Protein AF-A0A919IDC2-F1 (afdb_monomer)

InterPro domains:
  IPR021447 DUF3097, C-terminal domain [PF11296] (89-245)
  IPR053883 DUF3097, N-terminal domain [PF22845] (2-59)

Organism: NCBI:txid52696

pLDDT: mean 93.22, std 8.57, range [40.91, 98.75]

Solvent-accessible surface area (backbone atoms only — not comparable to full-atom values): 14225 Å² total; per-residue (Å²): 85,66,60,46,78,67,46,63,36,24,34,65,88,80,68,52,54,21,26,28,77,50,73,56,100,82,14,42,26,28,33,28,101,85,70,52,74,49,77,42,73,63,43,83,53,43,27,22,48,97,83,39,74,37,36,48,39,83,61,76,82,75,79,76,76,80,76,84,51,62,44,32,60,67,47,77,55,77,80,89,77,69,94,60,76,68,49,75,17,35,35,36,25,44,29,67,68,45,39,53,52,46,46,61,25,41,36,71,59,30,51,74,68,17,48,48,72,44,54,41,95,54,60,92,59,45,60,56,53,49,61,71,70,55,60,33,86,81,25,17,36,17,35,45,36,58,30,46,36,94,87,33,74,49,40,58,52,54,70,70,54,82,55,94,38,50,47,79,43,40,24,77,35,87,42,68,73,69,38,38,42,34,64,61,71,76,31,96,58,77,78,85,65,64,86,98,52,68,56,61,58,44,46,22,62,75,74,71,40,93,42,58,67,61,48,48,53,52,50,61,70,51,54,68,32,51,87,42,38,38,66,55,51,51,58,30,50,54,55,34,52,51,63,42,64,57,81,80,131

Secondary structure (DSSP, 8-state):
-B--TT-EEEETTT--EEEEEEEETTEEEEE-TT--EEEEE--TT-EEETTEEE--BPPPPPPPPPP--B-TTSPBPPSSPPPPPPPS-EEEESSHHHHHHHHHHHHHHHHHTT-EEEE-S-STTHHHHHHHH--BTTB-EEEEETT--TTSHHHHHHTT---TTEEEEE-SSSSGGGGB-GGGGT-SSPPPPPTTS-HHHHHHHHHT-S-HHHHHHHHHHH--SGGGB-HHHHHHHHHHHHHHH----

Structure (mmCIF, N/CA/C/O backbone):
data_AF-A0A919IDC2-F1
#
_entry.id   AF-A0A919IDC2-F1
#
loop_
_atom_site.group_PDB
_atom_site.id
_atom_site.type_symbol
_atom_site.label_atom_id
_atom_site.label_alt_id
_atom_site.label_comp_id
_atom_site.label_asym_id
_atom_site.label_entity_id
_atom_site.label_seq_id
_a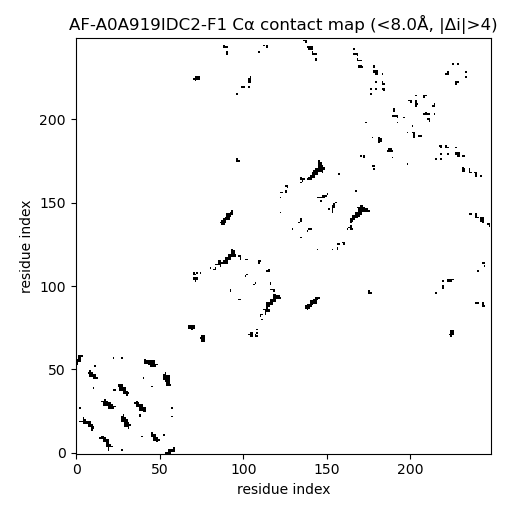tom_site.pdbx_PDB_ins_code
_atom_site.Cartn_x
_atom_site.Cartn_y
_atom_site.Cartn_z
_atom_site.occupancy
_atom_site.B_iso_or_equiv
_atom_site.auth_seq_id
_atom_site.auth_comp_id
_atom_site.auth_asym_id
_atom_site.auth_atom_id
_atom_site.pdbx_PDB_model_num
ATOM 1 N N . MET A 1 1 ? -27.137 7.693 47.264 1.00 92.00 1 MET A N 1
ATOM 2 C CA . MET A 1 1 ? -27.554 7.678 45.847 1.00 92.00 1 MET A CA 1
ATOM 3 C C . MET A 1 1 ? -26.671 8.618 45.054 1.00 92.00 1 MET A C 1
ATOM 5 O O . MET A 1 1 ? -26.072 9.502 45.659 1.00 92.00 1 MET A O 1
ATOM 9 N N . ASP A 1 2 ? -26.549 8.397 43.750 1.00 93.56 2 ASP A N 1
ATOM 10 C CA . ASP A 1 2 ? -25.787 9.286 42.875 1.00 93.56 2 ASP A CA 1
ATOM 11 C C . ASP A 1 2 ? -26.510 10.627 42.724 1.00 93.56 2 ASP A C 1
ATOM 13 O O . ASP A 1 2 ? -27.722 10.672 42.529 1.00 93.56 2 ASP A O 1
ATOM 17 N N . ALA A 1 3 ? -25.765 11.719 42.883 1.00 93.06 3 ALA A N 1
ATOM 18 C CA . ALA A 1 3 ? -26.245 13.066 42.605 1.00 93.06 3 ALA A CA 1
ATOM 19 C C . ALA A 1 3 ? -26.178 13.303 41.093 1.00 93.06 3 ALA A C 1
ATOM 21 O O . ALA A 1 3 ? -25.221 13.884 40.577 1.00 93.06 3 ALA A O 1
ATOM 22 N N . GLU A 1 4 ? -27.175 12.755 40.404 1.00 92.19 4 GLU A N 1
ATOM 23 C CA . GLU A 1 4 ? -27.378 12.933 38.970 1.00 92.19 4 GLU A CA 1
ATOM 24 C C . GLU A 1 4 ? -27.742 14.391 38.654 1.00 92.19 4 GLU A C 1
ATOM 26 O O . GLU A 1 4 ? -28.409 15.032 39.470 1.00 92.19 4 GLU A O 1
ATOM 31 N N . PRO A 1 5 ? -27.338 14.927 37.488 1.00 91.81 5 PRO A N 1
ATOM 32 C CA . PRO A 1 5 ? -27.811 16.226 37.025 1.00 91.81 5 PRO A CA 1
ATOM 33 C C . PRO A 1 5 ? -29.341 16.318 37.062 1.00 91.81 5 PRO A C 1
ATOM 35 O O . PRO A 1 5 ? -30.032 15.338 36.788 1.00 91.81 5 PRO A O 1
ATOM 38 N N . ASP A 1 6 ? -29.854 17.495 37.416 1.00 93.12 6 ASP A N 1
ATOM 39 C CA . ASP A 1 6 ? -31.286 17.805 37.543 1.00 93.12 6 ASP A CA 1
ATOM 40 C C . ASP A 1 6 ? -32.032 17.078 38.679 1.00 93.12 6 ASP A C 1
ATOM 42 O O . ASP A 1 6 ? -33.218 17.334 38.901 1.00 93.12 6 ASP A O 1
ATOM 46 N N . LEU A 1 7 ? -31.350 16.237 39.468 1.00 95.94 7 LEU A N 1
ATOM 47 C CA . LEU A 1 7 ? -31.913 15.701 40.705 1.00 95.94 7 LEU A CA 1
ATOM 48 C C . LEU A 1 7 ? -32.190 16.855 41.676 1.00 95.94 7 LEU A C 1
ATOM 50 O O . LEU A 1 7 ? -31.272 17.574 42.067 1.00 95.94 7 LEU A O 1
ATOM 54 N N . VAL A 1 8 ? -33.446 17.025 42.084 1.00 96.94 8 VAL A N 1
ATOM 55 C CA . VAL A 1 8 ? -33.838 18.066 43.041 1.00 96.94 8 VAL A CA 1
ATOM 56 C C . VAL A 1 8 ? -33.790 17.502 44.450 1.00 96.94 8 VAL A C 1
ATOM 58 O O . VAL A 1 8 ? -34.480 16.535 44.762 1.00 96.94 8 VAL A O 1
ATOM 61 N N . VAL A 1 9 ? -32.983 18.121 45.304 1.00 97.19 9 VAL A N 1
ATOM 62 C CA . VAL A 1 9 ? -32.873 17.774 46.723 1.00 97.19 9 VAL A CA 1
ATOM 63 C C . VAL A 1 9 ? -32.941 19.027 47.579 1.00 97.19 9 VAL A C 1
ATOM 65 O O . VAL A 1 9 ? -32.671 20.138 47.120 1.00 97.19 9 VAL A O 1
ATOM 68 N N . GLU A 1 10 ? -33.273 18.836 48.845 1.00 97.44 10 GLU A N 1
ATOM 69 C CA . GLU A 1 10 ? -33.213 19.870 49.867 1.00 97.44 10 GLU A CA 1
ATOM 70 C C . GLU A 1 10 ? -32.060 19.585 50.831 1.00 97.44 10 GLU A C 1
ATOM 72 O O . GLU A 1 10 ? -31.877 18.456 51.262 1.00 97.44 10 GLU A O 1
ATOM 77 N N . ASP A 1 11 ? -31.258 20.588 51.169 1.00 97.19 11 ASP A N 1
ATOM 78 C CA . ASP A 1 11 ? -30.274 20.488 52.251 1.00 97.19 11 ASP A CA 1
ATOM 79 C C . ASP A 1 11 ? -30.987 20.478 53.612 1.00 97.19 11 ASP A C 1
ATOM 81 O O . ASP A 1 11 ? -31.713 21.421 53.931 1.00 97.19 11 ASP A O 1
ATOM 85 N N . ALA A 1 12 ? -30.777 19.431 54.413 1.00 93.94 12 ALA A N 1
ATOM 86 C CA . ALA A 1 12 ? -31.537 19.190 55.641 1.00 93.94 12 ALA A CA 1
ATOM 87 C C . ALA A 1 12 ? -31.289 20.246 56.735 1.00 93.94 12 ALA A C 1
ATOM 89 O O . ALA A 1 12 ? -32.178 20.505 57.546 1.00 93.94 12 ALA A O 1
ATOM 90 N N . ASP A 1 13 ? -30.107 20.873 56.745 1.00 93.06 13 ASP A N 1
ATOM 91 C CA . ASP A 1 13 ? -29.738 21.878 57.748 1.00 93.06 13 ASP A CA 1
ATOM 92 C C . ASP A 1 13 ? -30.268 23.275 57.396 1.00 93.06 13 ASP A C 1
ATOM 94 O O . ASP A 1 13 ? -30.777 23.991 58.261 1.00 93.06 13 ASP A O 1
ATOM 98 N N . SER A 1 14 ? -30.133 23.702 56.134 1.00 93.75 14 SER A N 1
ATOM 99 C CA . SER A 1 14 ? -30.509 25.058 55.709 1.00 93.75 14 SER A CA 1
ATOM 100 C C . SER A 1 14 ? -31.858 25.163 54.998 1.00 93.75 14 SER A C 1
ATOM 102 O O . SER A 1 14 ? -32.285 26.284 54.712 1.00 93.75 14 SER A O 1
ATOM 104 N N . GLY A 1 15 ? -32.516 24.041 54.691 1.00 94.19 15 GLY A N 1
ATOM 105 C CA . GLY A 1 15 ? -33.782 23.993 53.947 1.00 94.19 15 GLY A CA 1
ATOM 106 C C . GLY A 1 15 ? -33.657 24.464 52.495 1.00 94.19 15 GLY A C 1
ATOM 107 O O . GLY A 1 15 ? -34.623 24.910 51.874 1.00 94.19 15 GLY A O 1
ATOM 108 N N . PHE A 1 16 ? -32.438 24.467 51.948 1.00 96.69 16 PHE A N 1
ATOM 109 C CA . PHE A 1 16 ? -32.191 24.954 50.598 1.00 96.69 16 PHE A CA 1
ATOM 110 C C . PHE A 1 16 ? -32.519 23.872 49.575 1.00 96.69 16 PHE A C 1
ATOM 112 O O . PHE A 1 16 ? -31.801 22.882 49.476 1.00 96.69 16 PHE A O 1
ATOM 119 N N . CYS A 1 17 ? -33.581 24.092 48.804 1.00 97.31 17 CYS A N 1
ATOM 120 C CA . CYS A 1 17 ? -34.046 23.185 47.761 1.00 97.31 17 CYS A CA 1
ATOM 121 C C . CYS A 1 17 ? -33.550 23.633 46.379 1.00 97.31 17 CYS A C 1
ATOM 123 O O . CYS A 1 17 ? -33.773 24.780 45.977 1.00 97.31 17 CYS A O 1
ATOM 125 N N . GLY A 1 18 ? -32.894 22.730 45.650 1.00 97.44 18 GLY A N 1
ATOM 126 C CA . GLY A 1 18 ? -32.372 23.010 44.317 1.00 97.44 18 GLY A CA 1
ATOM 127 C C . GLY A 1 18 ? -31.988 21.759 43.532 1.00 97.44 18 GLY A C 1
ATOM 128 O O . GLY A 1 18 ? -31.850 20.671 44.089 1.00 97.44 18 GLY A O 1
ATOM 129 N N . ALA A 1 19 ? -31.822 21.931 42.224 1.00 97.75 19 ALA A N 1
ATOM 130 C CA . ALA A 1 19 ? -31.377 20.892 41.306 1.00 97.75 19 ALA A CA 1
ATOM 131 C C . ALA A 1 19 ? -29.851 20.752 41.336 1.00 97.75 19 ALA A C 1
ATOM 133 O O . ALA A 1 19 ? -29.132 21.753 41.391 1.00 97.75 19 ALA A O 1
ATOM 134 N N . VAL A 1 20 ? -29.344 19.523 41.267 1.00 97.00 20 VAL A N 1
ATOM 135 C CA . VAL A 1 20 ? -27.913 19.250 41.102 1.00 97.00 20 VAL A CA 1
ATOM 136 C C . VAL A 1 20 ? -27.450 19.772 39.742 1.00 97.00 20 VAL A C 1
ATOM 138 O O . VAL A 1 20 ? -27.865 19.273 38.699 1.00 97.00 20 VAL A O 1
ATOM 141 N N . VAL A 1 21 ? -26.539 20.746 39.753 1.00 96.56 21 VAL A N 1
ATOM 142 C CA . VAL A 1 21 ? -25.955 21.335 38.531 1.00 96.56 21 VAL A CA 1
ATOM 143 C C . VAL A 1 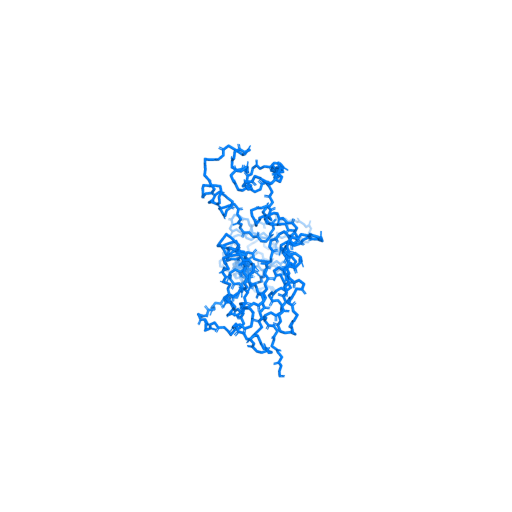21 ? -24.471 21.015 38.358 1.00 96.56 21 VAL A C 1
ATOM 145 O O . VAL A 1 21 ? -23.862 21.371 37.350 1.00 96.56 21 VAL A O 1
ATOM 148 N N . GLY A 1 22 ? -23.862 20.337 39.331 1.00 94.06 22 GLY A N 1
ATOM 149 C CA . GLY A 1 22 ? -22.478 19.896 39.241 1.00 94.06 22 GLY A CA 1
ATOM 150 C C . GLY A 1 22 ? -21.820 19.694 40.596 1.00 94.06 22 GLY A C 1
ATOM 151 O O . GLY A 1 22 ? -22.479 19.541 41.623 1.00 94.06 22 GLY A O 1
ATOM 152 N N . PHE A 1 23 ? -20.489 19.697 40.582 1.00 94.44 23 PHE A N 1
ATOM 153 C CA . PHE A 1 23 ? -19.661 19.540 41.771 1.00 94.44 23 PHE A CA 1
ATOM 154 C C . PHE A 1 23 ? -18.511 20.535 41.740 1.00 94.44 23 PHE A C 1
ATOM 156 O O . PHE A 1 23 ? -17.846 20.684 40.715 1.00 94.44 23 PHE A O 1
ATOM 163 N N . GLU A 1 24 ? -18.219 21.140 42.883 1.00 92.75 24 GLU A N 1
ATOM 164 C CA . GLU A 1 24 ? -17.108 22.069 43.052 1.00 92.75 24 GLU A CA 1
ATOM 165 C C . GLU A 1 24 ? -16.433 21.800 44.398 1.00 92.75 24 GLU A C 1
ATOM 167 O O . GLU A 1 24 ? -17.105 21.618 45.410 1.00 92.75 24 GLU A O 1
ATOM 172 N N . LEU A 1 25 ? -15.097 21.714 44.409 1.00 88.88 25 LEU A N 1
ATOM 173 C CA . LEU A 1 25 ? -14.294 21.490 45.624 1.00 88.88 25 LEU A CA 1
ATOM 174 C C . LEU A 1 25 ? -14.761 20.297 46.494 1.00 88.88 25 LEU A C 1
ATOM 176 O O . LEU A 1 25 ? -14.614 20.307 47.712 1.00 88.88 25 LEU A O 1
ATOM 180 N N . GLY A 1 26 ? -15.317 19.251 45.872 1.00 88.88 26 GLY A N 1
ATOM 181 C CA . GLY A 1 26 ? -15.802 18.049 46.567 1.00 88.88 26 GLY A CA 1
ATOM 182 C C . GLY A 1 26 ? -17.221 18.150 47.145 1.00 88.88 26 GLY A C 1
ATOM 183 O O . GLY A 1 26 ? -17.705 17.175 47.715 1.00 88.88 26 GLY A O 1
ATOM 184 N N . ALA A 1 27 ? -17.898 19.282 46.962 1.00 94.56 27 ALA A N 1
ATOM 185 C CA . ALA A 1 27 ? -19.296 19.507 47.316 1.00 94.56 27 ALA A CA 1
ATOM 186 C C . ALA A 1 27 ? -20.211 19.381 46.085 1.00 94.56 27 ALA A C 1
ATOM 188 O O . ALA A 1 27 ? -19.757 19.558 44.951 1.00 94.56 27 ALA A O 1
ATOM 189 N N . VAL A 1 28 ? -21.496 19.089 46.307 1.00 96.38 28 VAL A N 1
ATOM 190 C CA . VAL A 1 28 ? -22.529 19.188 45.264 1.00 96.38 28 VAL A CA 1
ATOM 191 C C . VAL A 1 28 ? -22.989 20.636 45.141 1.00 96.38 28 VAL A C 1
ATOM 193 O O . VAL A 1 28 ? -23.163 21.321 46.149 1.00 96.38 28 VAL A O 1
ATOM 196 N N . VAL A 1 29 ? -23.162 21.109 43.911 1.00 97.81 29 VAL A N 1
ATOM 197 C CA . VAL A 1 29 ? -23.704 22.438 43.622 1.00 97.81 29 VAL A CA 1
ATOM 198 C C . VAL A 1 29 ? -25.192 22.286 43.342 1.00 97.81 29 VAL A C 1
ATOM 200 O O . VAL A 1 29 ? -25.566 21.580 42.404 1.00 97.81 29 VAL A O 1
ATOM 203 N N . LEU A 1 30 ? -26.026 22.948 44.144 1.00 97.94 30 LEU A N 1
ATOM 204 C CA . LEU A 1 30 ? -27.473 23.009 43.943 1.00 97.94 30 LEU A CA 1
ATOM 205 C C . LEU A 1 30 ? -27.876 24.387 43.418 1.00 97.94 30 LEU A C 1
ATOM 207 O O . LEU A 1 30 ? -27.408 25.401 43.943 1.00 97.94 30 LEU A O 1
ATOM 211 N N . GLU A 1 31 ? -28.754 24.421 42.419 1.00 98.19 31 GLU A N 1
ATOM 212 C CA . GLU A 1 31 ? -29.366 25.637 41.877 1.00 98.19 31 GLU A CA 1
ATOM 213 C C . GLU A 1 31 ? -30.862 25.684 42.215 1.00 98.19 31 GLU A C 1
ATOM 215 O O . GLU A 1 31 ? -31.598 24.744 41.917 1.00 98.19 31 GLU A O 1
ATOM 220 N N . ASP A 1 32 ? -31.321 26.764 42.853 1.00 97.06 32 ASP A N 1
ATOM 221 C CA . ASP A 1 32 ? -32.749 26.962 43.128 1.00 97.06 32 ASP A CA 1
ATOM 222 C C . ASP A 1 32 ? -33.519 27.490 41.902 1.00 97.06 32 ASP A C 1
ATOM 224 O O . ASP A 1 32 ? -32.949 27.900 40.891 1.00 97.06 32 ASP A O 1
ATOM 228 N N . ARG A 1 33 ? -34.853 27.553 42.006 1.00 94.25 33 ARG A N 1
ATOM 229 C CA . ARG A 1 33 ? -35.736 28.060 40.933 1.00 94.25 33 ARG A CA 1
ATOM 230 C C . ARG A 1 33 ? -35.509 29.526 40.532 1.00 94.25 33 ARG A C 1
ATOM 232 O O . ARG A 1 33 ? -36.105 29.980 39.560 1.00 94.25 33 ARG A O 1
ATOM 239 N N . PHE A 1 34 ? -34.730 30.283 41.303 1.00 95.19 34 PHE A N 1
ATOM 240 C CA . PHE A 1 34 ? -34.373 31.674 41.024 1.00 95.19 34 PHE A CA 1
ATOM 241 C C . PHE A 1 34 ? -32.940 31.800 40.476 1.00 95.19 34 PHE A C 1
ATOM 243 O O . PHE A 1 34 ? -32.461 32.918 40.282 1.00 95.19 34 PHE A O 1
ATOM 250 N N . GLY A 1 35 ? -32.258 30.677 40.215 1.00 93.31 35 GLY A N 1
ATOM 251 C CA . GLY A 1 35 ? -30.899 30.625 39.679 1.00 93.31 35 GLY A CA 1
ATOM 252 C C . GLY A 1 35 ? -29.800 30.812 40.730 1.00 93.31 35 GLY A C 1
ATOM 253 O O . GLY A 1 35 ? -28.634 31.001 40.376 1.00 93.31 35 GLY A O 1
ATOM 254 N N . LYS A 1 36 ? -30.125 30.792 42.029 1.00 97.31 36 LYS A N 1
ATOM 255 C CA . LYS A 1 36 ? -29.116 30.904 43.089 1.00 97.31 36 LYS A CA 1
ATOM 256 C C . LYS A 1 36 ? -28.393 29.573 43.246 1.00 97.31 36 LYS A C 1
ATOM 258 O O . LYS A 1 36 ? -29.030 28.551 43.478 1.00 97.31 36 LYS A O 1
ATOM 263 N N . ARG A 1 37 ? -27.059 29.602 43.202 1.00 97.62 37 ARG A N 1
ATOM 264 C CA . ARG A 1 37 ? -26.201 28.420 43.374 1.00 97.62 37 ARG A CA 1
ATOM 265 C C . ARG A 1 37 ? -25.543 28.384 44.745 1.00 97.62 37 ARG A C 1
ATOM 267 O O . ARG A 1 37 ? -25.061 29.413 45.225 1.00 97.62 37 ARG A O 1
ATOM 274 N N . ARG A 1 38 ? -25.508 27.208 45.371 1.00 97.38 38 ARG A N 1
ATOM 275 C CA . ARG A 1 38 ? -24.820 26.964 46.649 1.00 97.38 38 ARG A CA 1
ATOM 276 C C . ARG A 1 38 ? -24.148 25.594 46.657 1.00 97.38 38 ARG A C 1
ATOM 278 O O . ARG A 1 38 ? -24.668 24.646 46.075 1.00 97.38 38 ARG A O 1
ATOM 285 N N . ASN A 1 39 ? -23.027 25.507 47.367 1.00 97.19 39 ASN A N 1
ATOM 286 C CA . ASN A 1 39 ? -22.235 24.286 47.491 1.00 97.19 39 ASN A CA 1
ATOM 287 C C . ASN A 1 39 ? -22.537 23.614 48.833 1.00 97.19 39 ASN A C 1
ATOM 289 O O . ASN A 1 39 ? -22.464 24.268 49.875 1.00 97.19 39 ASN A O 1
ATOM 293 N N . PHE A 1 40 ? -22.833 22.316 48.802 1.00 96.31 40 PHE A N 1
ATOM 294 C CA . PHE A 1 40 ? -23.169 21.518 49.981 1.00 96.31 40 PHE A CA 1
ATOM 295 C C . PHE A 1 40 ? -22.246 20.299 50.103 1.00 96.31 40 PHE A C 1
ATOM 297 O O . PHE A 1 40 ? -22.078 19.557 49.127 1.00 96.31 40 PHE A O 1
ATOM 304 N N . PRO A 1 41 ? -21.620 20.066 51.271 1.00 95.94 41 PRO A N 1
ATOM 305 C CA . PRO A 1 41 ? -20.814 18.872 51.493 1.00 95.94 41 PRO A CA 1
ATOM 306 C C . PRO A 1 41 ? -21.633 17.590 51.293 1.00 95.94 41 PRO A C 1
ATOM 308 O O . PRO A 1 41 ? -22.781 17.501 51.718 1.00 95.94 41 PRO A O 1
ATOM 311 N N . LEU A 1 42 ? -21.019 16.559 50.710 1.00 94.94 42 LEU A N 1
ATOM 312 C CA . LEU A 1 42 ? -21.620 15.228 50.545 1.00 94.94 42 LEU A CA 1
ATOM 313 C C . LEU A 1 42 ? -21.584 14.425 51.861 1.00 94.94 42 LEU A C 1
ATOM 315 O O . LEU A 1 42 ? -21.023 13.331 51.925 1.00 94.94 42 LEU A O 1
ATOM 319 N N . ALA A 1 43 ? -22.119 15.000 52.937 1.00 94.62 43 ALA A N 1
ATOM 320 C CA . ALA A 1 43 ? -22.162 14.360 54.245 1.00 94.62 43 ALA A CA 1
ATOM 321 C C . ALA A 1 43 ? -23.291 13.304 54.323 1.00 94.62 43 ALA A C 1
ATOM 323 O O . ALA A 1 43 ? -24.305 13.419 53.623 1.00 94.62 43 ALA A O 1
ATOM 324 N N . PRO A 1 44 ? -23.138 12.254 55.155 1.00 95.12 44 PRO A N 1
ATOM 325 C CA . PRO A 1 44 ? -24.187 11.260 55.365 1.00 95.12 44 PRO A CA 1
ATOM 326 C C . PRO A 1 44 ? -25.512 11.893 55.808 1.00 95.12 44 PRO A C 1
ATOM 328 O O . PRO A 1 44 ? -25.523 12.683 56.746 1.00 95.12 44 PRO A O 1
ATOM 331 N N . ALA A 1 45 ? -26.613 11.517 55.149 1.00 93.06 45 ALA A N 1
ATOM 332 C CA . ALA A 1 45 ? -27.980 11.969 55.428 1.00 93.06 45 ALA A CA 1
ATOM 333 C C . ALA A 1 45 ? -28.191 13.500 55.429 1.00 93.06 45 ALA A C 1
ATOM 335 O O . ALA A 1 45 ? -29.157 13.981 56.012 1.00 93.06 45 ALA A O 1
ATOM 336 N N . ALA A 1 46 ? -27.313 14.262 54.767 1.00 94.88 46 ALA A N 1
ATOM 337 C CA . ALA A 1 46 ? -27.365 15.726 54.745 1.00 94.88 46 ALA A CA 1
ATOM 338 C C . ALA A 1 46 ? -28.444 16.312 53.818 1.00 94.88 46 ALA A C 1
ATOM 340 O O . ALA A 1 46 ? -28.680 17.516 53.834 1.00 94.88 46 ALA A O 1
ATOM 341 N N . PHE A 1 47 ? -29.100 15.483 53.005 1.00 97.62 47 PHE A N 1
ATOM 342 C CA . PHE A 1 47 ? -30.082 15.934 52.023 1.00 97.62 47 PHE A CA 1
ATOM 343 C C . PHE A 1 47 ? -31.423 15.245 52.237 1.00 97.62 47 PHE A C 1
ATOM 345 O O . PHE A 1 47 ? -31.473 14.127 52.740 1.00 97.62 47 PHE A O 1
ATOM 352 N N . LEU A 1 48 ? -32.503 15.882 51.805 1.00 97.06 48 LEU A N 1
ATOM 353 C CA . LEU A 1 48 ? -33.842 15.330 51.732 1.00 97.06 48 LEU A CA 1
ATOM 354 C C . LEU A 1 48 ? -34.237 15.180 50.262 1.00 97.06 48 LEU A C 1
ATOM 356 O O . LEU A 1 48 ? -34.080 16.106 49.465 1.00 97.06 48 LEU A O 1
ATOM 360 N N . LEU A 1 49 ? -34.785 14.021 49.919 1.00 95.81 49 LEU A N 1
ATOM 361 C CA . LEU A 1 49 ? -35.494 13.782 48.667 1.00 95.81 49 LEU A CA 1
ATOM 362 C C . LEU A 1 49 ? -36.930 13.414 49.031 1.00 95.81 49 LEU A C 1
ATOM 364 O O . LEU A 1 49 ? -37.141 12.468 49.788 1.00 95.81 49 LEU A O 1
ATOM 368 N N . ASP A 1 50 ? -37.903 14.201 48.571 1.00 93.31 50 ASP A N 1
ATOM 369 C CA . ASP A 1 50 ? -39.319 14.057 48.948 1.00 93.31 50 ASP A CA 1
ATOM 370 C C . ASP A 1 50 ? -39.537 13.980 50.476 1.00 93.31 50 ASP A C 1
ATOM 372 O O . ASP A 1 50 ? -40.339 13.202 50.994 1.00 93.31 50 ASP A O 1
ATOM 376 N N . GLY A 1 51 ? -38.765 14.779 51.223 1.00 92.31 51 GLY A N 1
ATOM 377 C CA . GLY A 1 51 ? -38.796 14.825 52.687 1.00 92.31 51 GLY A CA 1
ATOM 378 C C . GLY A 1 51 ? -38.107 13.651 53.394 1.00 92.31 51 GLY A C 1
ATOM 379 O O . GLY A 1 51 ? -38.120 13.600 54.622 1.00 92.31 51 GLY A O 1
ATOM 380 N N . GLN A 1 52 ? -37.496 12.714 52.661 1.00 96.00 52 GLN A N 1
ATOM 381 C CA . GLN A 1 52 ? -36.764 11.58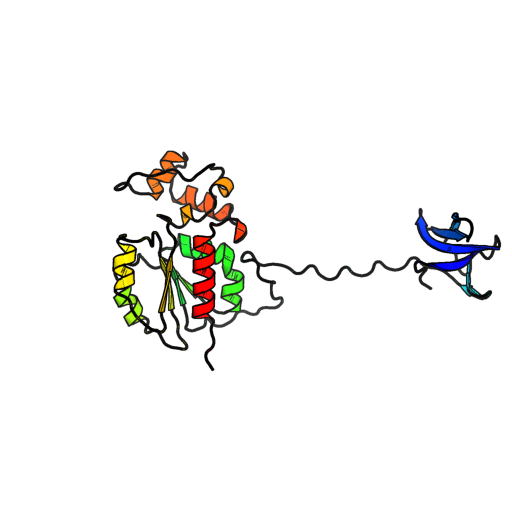0 53.230 1.00 96.00 52 GLN A CA 1
ATOM 382 C C . GLN A 1 52 ? -35.249 11.822 53.215 1.00 96.00 52 GLN A C 1
ATOM 384 O O . GLN A 1 52 ? -34.715 12.182 52.164 1.00 96.00 52 GLN A O 1
ATOM 389 N N . PRO A 1 53 ? -34.530 11.580 54.329 1.00 96.50 53 PRO A N 1
ATOM 390 C CA . PRO A 1 53 ? -33.078 11.716 54.369 1.00 96.50 53 PRO A CA 1
ATOM 391 C C . PRO A 1 53 ? -32.357 10.803 53.370 1.00 96.50 53 PRO A C 1
ATOM 393 O O . PRO A 1 53 ? -32.556 9.587 53.352 1.00 96.50 53 PRO A O 1
ATOM 396 N N . VAL A 1 54 ? -31.458 11.385 52.576 1.00 96.56 54 VAL A N 1
ATOM 397 C CA . VAL A 1 54 ? -30.604 10.704 51.603 1.00 96.56 54 VAL A CA 1
ATOM 398 C C . VAL A 1 54 ? -29.153 11.168 51.724 1.00 96.56 54 VAL A C 1
ATOM 400 O O . VAL A 1 54 ? -28.844 12.328 51.991 1.00 96.56 54 VAL A O 1
ATOM 403 N N . THR A 1 55 ? -28.227 10.240 51.486 1.00 96.75 55 THR A N 1
ATOM 404 C CA . THR A 1 55 ? -26.805 10.554 51.303 1.00 96.75 55 THR A CA 1
ATOM 405 C C . THR A 1 55 ? -26.516 10.643 49.814 1.00 96.75 55 THR A C 1
ATOM 407 O O . THR A 1 55 ? -26.601 9.629 49.107 1.00 96.75 55 THR A O 1
ATOM 410 N N . LEU A 1 56 ? -26.160 11.831 49.334 1.00 95.56 56 LEU A N 1
ATOM 411 C CA . LEU A 1 56 ? -25.675 12.019 47.971 1.00 95.56 56 LEU A CA 1
ATOM 412 C C . LEU A 1 56 ? -24.215 11.576 47.851 1.00 95.56 56 LEU A C 1
ATOM 414 O O . LEU A 1 56 ? -23.415 11.748 48.768 1.00 95.56 56 LEU A O 1
ATOM 418 N N . ARG A 1 57 ? -23.857 11.016 46.698 1.00 94.25 57 ARG A N 1
ATOM 419 C CA . ARG A 1 57 ? -22.471 10.739 46.314 1.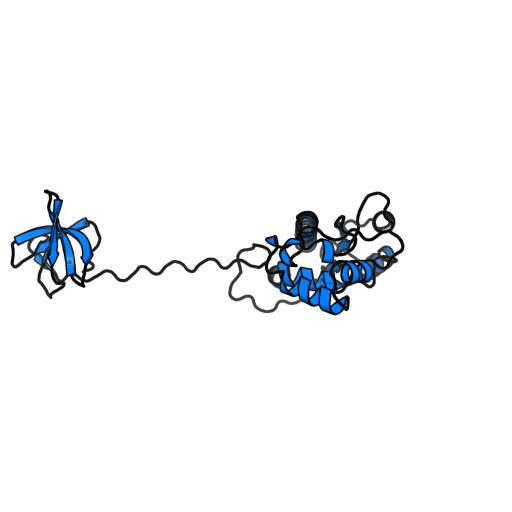00 94.25 57 ARG A CA 1
ATOM 420 C C . ARG A 1 57 ? -22.224 11.255 44.902 1.00 94.25 57 ARG A C 1
ATOM 422 O O . ARG A 1 57 ? -23.144 11.311 44.089 1.00 94.25 57 ARG A O 1
ATOM 429 N N . LYS A 1 58 ? -20.976 11.615 44.609 1.00 90.44 58 LYS A N 1
ATOM 430 C CA . LYS A 1 58 ? -20.571 11.984 43.253 1.00 90.44 58 LYS A CA 1
ATOM 431 C C . LYS A 1 58 ? -20.707 10.757 42.332 1.00 90.44 58 LYS A C 1
ATOM 433 O O . LYS A 1 58 ? -20.137 9.721 42.691 1.00 90.44 58 LYS A O 1
ATOM 438 N N . PRO A 1 59 ? -21.402 10.860 41.181 1.00 84.56 59 PRO A N 1
ATOM 439 C CA . PRO A 1 59 ? -21.483 9.768 40.220 1.00 84.56 59 PRO A CA 1
ATOM 440 C C . PRO A 1 59 ? -20.086 9.305 39.801 1.00 84.56 59 PRO A C 1
ATOM 442 O O . PRO A 1 59 ? -19.172 10.120 39.616 1.00 84.56 59 PRO A O 1
ATOM 445 N N . ALA A 1 60 ? -19.907 7.993 39.646 1.00 80.38 60 ALA A N 1
ATOM 446 C CA . ALA A 1 60 ? -18.689 7.465 39.046 1.00 80.38 60 ALA A CA 1
ATOM 447 C C . ALA A 1 60 ? -18.604 7.950 37.586 1.00 80.38 60 ALA A C 1
ATOM 449 O O . ALA A 1 60 ? -19.624 7.951 36.893 1.00 80.38 60 ALA A O 1
ATOM 450 N N . PRO A 1 61 ? -17.423 8.363 37.091 1.00 71.69 61 PRO A N 1
ATOM 451 C CA . PRO A 1 61 ? -17.282 8.708 35.684 1.00 71.69 61 PRO A CA 1
ATOM 452 C C . PRO A 1 61 ? -17.721 7.514 34.831 1.00 71.69 61 PRO A C 1
ATOM 454 O O . PRO A 1 61 ? -17.226 6.399 35.012 1.00 71.69 61 PRO A O 1
ATOM 457 N N . SER A 1 62 ? -18.669 7.745 33.920 1.00 65.00 62 SER A N 1
ATOM 458 C CA . SER A 1 62 ? -19.076 6.735 32.944 1.00 65.00 62 SER A CA 1
ATOM 459 C C . SER A 1 62 ? -17.847 6.313 32.144 1.00 65.00 62 SER A C 1
ATOM 461 O O . SER A 1 62 ? -17.108 7.167 31.651 1.00 65.00 62 SER A O 1
ATOM 463 N N . ALA A 1 63 ? -17.601 5.005 32.046 1.00 62.69 63 ALA A N 1
ATOM 464 C CA . ALA A 1 63 ? -16.480 4.485 31.279 1.00 62.69 63 ALA A CA 1
ATOM 465 C C . ALA A 1 63 ? -16.600 4.966 29.828 1.00 62.69 63 ALA A C 1
ATOM 467 O O . ALA A 1 63 ? -17.580 4.660 29.146 1.00 62.69 63 ALA A O 1
ATOM 468 N N . THR A 1 64 ? -15.616 5.734 29.359 1.00 59.22 64 THR A N 1
ATOM 469 C CA . THR A 1 64 ? -15.527 6.109 27.948 1.00 59.22 64 THR A CA 1
ATOM 470 C C . THR A 1 64 ? -15.519 4.821 27.121 1.00 59.22 64 THR A C 1
ATOM 472 O O . THR A 1 64 ? -14.703 3.940 27.414 1.00 59.22 64 THR A O 1
ATOM 475 N N . PRO A 1 65 ? -16.399 4.667 26.113 1.00 59.22 65 PRO A N 1
ATOM 476 C CA . PRO A 1 65 ? -16.363 3.487 25.265 1.00 59.22 65 PRO A CA 1
ATOM 477 C C . PRO A 1 65 ? -14.958 3.336 24.663 1.00 59.22 65 PRO A C 1
ATOM 479 O O . PRO A 1 65 ? -14.344 4.349 24.306 1.00 59.22 65 PRO A O 1
ATOM 482 N N . PRO A 1 66 ? -14.423 2.104 24.568 1.00 60.91 66 PRO A N 1
ATOM 483 C CA . PRO A 1 66 ? -13.081 1.889 24.053 1.00 60.91 66 PRO A CA 1
ATOM 484 C C . PRO A 1 66 ? -12.970 2.512 22.662 1.00 60.91 66 PRO A C 1
ATOM 486 O O . PRO A 1 66 ? -13.794 2.265 21.778 1.00 60.91 66 PRO A O 1
ATOM 489 N N . GLN A 1 67 ? -11.961 3.365 22.491 1.00 62.44 67 GLN A N 1
ATOM 490 C CA . GLN A 1 67 ? -11.701 4.040 21.229 1.00 62.44 67 GLN A CA 1
ATOM 491 C C . GLN A 1 67 ? -11.471 2.972 20.154 1.00 62.44 67 GLN A C 1
ATOM 493 O O . GLN A 1 67 ? -10.617 2.097 20.314 1.00 62.44 67 GLN A O 1
ATOM 498 N N . ARG A 1 68 ? -12.252 3.016 19.067 1.00 71.06 68 ARG A N 1
ATOM 499 C CA . ARG A 1 68 ? -12.059 2.111 17.927 1.00 71.06 68 ARG A CA 1
ATOM 500 C C . ARG A 1 68 ? -10.652 2.333 17.382 1.00 71.06 68 ARG A C 1
ATOM 502 O O . ARG A 1 68 ? -10.349 3.412 16.880 1.00 71.06 68 ARG A O 1
ATOM 509 N N . ARG A 1 69 ? -9.789 1.328 17.515 1.00 83.12 69 ARG A N 1
ATOM 510 C CA . ARG A 1 69 ? -8.440 1.365 16.951 1.00 83.12 69 ARG A CA 1
ATOM 511 C C . ARG A 1 69 ? -8.544 1.176 15.437 1.00 83.12 69 ARG A C 1
ATOM 513 O O . ARG A 1 69 ? -9.303 0.325 14.988 1.00 83.12 69 ARG A O 1
ATOM 520 N N . ILE A 1 70 ? -7.809 1.977 14.674 1.00 90.44 70 ILE A N 1
ATOM 521 C CA . ILE A 1 70 ? -7.778 1.941 13.206 1.00 90.44 70 ILE A CA 1
ATOM 522 C C . ILE A 1 70 ? -6.400 1.409 12.771 1.00 90.44 70 ILE A C 1
ATOM 524 O O . ILE A 1 70 ? -5.405 1.736 13.423 1.00 90.44 70 ILE A O 1
ATOM 528 N N . THR A 1 71 ? -6.340 0.573 11.733 1.00 92.94 71 THR A N 1
ATOM 529 C CA . THR A 1 71 ? -5.090 0.070 11.126 1.00 92.94 71 THR A CA 1
ATOM 530 C C . THR A 1 71 ? -4.413 1.146 10.267 1.00 92.94 71 THR A C 1
ATOM 532 O O . THR A 1 71 ? -4.978 2.211 10.002 1.00 92.94 71 THR A O 1
ATOM 535 N N . ALA A 1 72 ? -3.183 0.893 9.810 1.00 95.00 72 ALA A N 1
ATOM 536 C CA . ALA A 1 72 ? -2.468 1.823 8.934 1.00 95.00 72 ALA A CA 1
ATOM 537 C C . ALA A 1 72 ? -3.162 2.016 7.567 1.00 95.00 72 ALA A C 1
ATOM 539 O O . ALA A 1 72 ? -3.073 3.105 6.996 1.00 95.00 72 ALA A O 1
ATOM 540 N N . SER A 1 73 ? -3.909 1.024 7.080 1.00 93.69 73 SER A N 1
ATOM 541 C CA . SER A 1 73 ? -4.722 1.096 5.856 1.00 93.69 73 SER A CA 1
ATOM 542 C C . SER A 1 73 ? -6.022 1.889 6.040 1.00 93.69 73 SER A C 1
ATOM 544 O O . SER A 1 73 ? -6.611 2.345 5.067 1.00 93.69 73 SER A O 1
ATOM 546 N N . GLY A 1 74 ? -6.441 2.134 7.287 1.00 91.19 74 GLY A N 1
ATOM 547 C CA . GLY A 1 74 ? -7.673 2.856 7.605 1.00 91.19 74 GLY A CA 1
ATOM 548 C C . GLY A 1 74 ? -8.853 1.973 8.020 1.00 91.19 74 GLY A C 1
ATOM 549 O O . GLY A 1 74 ? -9.910 2.521 8.341 1.00 91.19 74 GLY A O 1
ATOM 550 N N . SER A 1 75 ? -8.686 0.651 8.078 1.00 88.19 75 SER A N 1
ATOM 551 C CA . SER A 1 75 ? -9.711 -0.285 8.554 1.00 88.19 75 SER A CA 1
ATOM 552 C C . SER A 1 75 ? -9.885 -0.254 10.072 1.00 88.19 75 SER A C 1
ATOM 554 O O . SER A 1 75 ? -9.004 0.162 10.826 1.00 88.19 75 SER A O 1
ATOM 556 N N . ILE A 1 76 ? -11.026 -0.745 10.561 1.00 86.56 76 ILE A N 1
ATOM 557 C CA . ILE A 1 76 ? -11.231 -0.964 11.997 1.00 86.56 76 ILE A CA 1
ATOM 558 C C . ILE A 1 76 ? -10.398 -2.175 12.424 1.00 86.56 76 ILE A C 1
ATOM 560 O O . ILE A 1 76 ? -10.595 -3.280 11.927 1.00 86.56 76 ILE A O 1
ATOM 564 N N . ALA A 1 77 ? -9.492 -1.978 13.377 1.00 84.75 77 ALA A N 1
ATOM 565 C CA . ALA A 1 77 ? -8.644 -3.047 13.874 1.00 84.75 77 ALA A CA 1
ATOM 566 C C . ALA A 1 77 ? -9.480 -4.106 14.608 1.00 84.75 77 ALA A C 1
ATOM 568 O O . ALA A 1 77 ? -10.187 -3.805 15.574 1.00 84.75 77 ALA A O 1
ATOM 569 N N . VAL A 1 78 ? -9.336 -5.360 14.187 1.00 81.12 78 VAL A N 1
ATOM 570 C CA . VAL A 1 78 ? -9.955 -6.513 14.845 1.00 81.12 78 VAL A CA 1
ATOM 571 C C . VAL A 1 78 ? -9.095 -6.932 16.041 1.00 81.12 78 VAL A C 1
ATOM 573 O O . VAL A 1 78 ? -7.873 -7.054 15.944 1.00 81.12 78 VAL A O 1
ATOM 576 N N . ALA A 1 79 ? -9.719 -7.116 17.2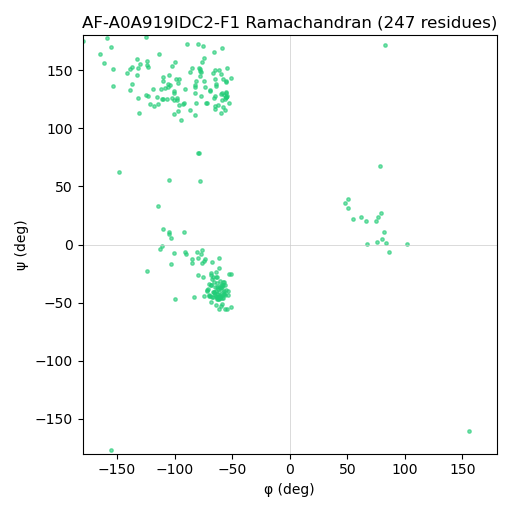06 1.00 76.44 79 ALA A N 1
ATOM 577 C CA . ALA A 1 79 ? -9.040 -7.605 18.404 1.00 76.44 79 ALA A CA 1
ATOM 578 C C . ALA A 1 79 ? -9.015 -9.143 18.432 1.00 76.44 79 ALA A C 1
ATOM 580 O O . ALA A 1 79 ? -9.953 -9.785 17.972 1.00 76.44 79 ALA A O 1
ATOM 581 N N . GLY A 1 80 ? -7.965 -9.731 19.015 1.00 72.06 80 GLY A N 1
ATOM 582 C CA . GLY A 1 80 ? -7.902 -11.180 19.258 1.00 72.06 80 GLY A CA 1
ATOM 583 C C . GLY A 1 80 ? -7.637 -12.046 18.022 1.00 72.06 80 GLY A C 1
ATOM 584 O O . GLY A 1 80 ? -7.931 -13.236 18.052 1.00 72.06 80 GLY A O 1
ATOM 585 N N . VAL A 1 81 ? -7.086 -11.474 16.946 1.00 72.19 81 VAL A N 1
ATOM 586 C CA . VAL A 1 81 ? -6.736 -12.227 15.733 1.00 72.19 81 VAL A CA 1
ATOM 587 C C . VAL A 1 81 ? -5.622 -13.228 16.050 1.00 72.19 81 VAL A C 1
ATOM 589 O O . VAL A 1 81 ? -4.524 -12.846 16.456 1.00 72.19 81 VAL A O 1
ATOM 592 N N . THR A 1 82 ? -5.902 -14.516 15.866 1.00 74.75 82 THR A N 1
ATOM 593 C CA . THR A 1 82 ? -4.898 -15.585 15.911 1.00 74.75 82 THR A CA 1
ATOM 594 C C . THR A 1 82 ? -4.217 -15.728 14.555 1.00 74.75 82 THR A C 1
ATOM 596 O O . THR A 1 82 ? -4.832 -15.450 13.527 1.00 74.75 82 THR A O 1
ATOM 599 N N . ALA A 1 83 ? -2.967 -16.197 14.533 1.00 75.25 83 ALA A N 1
ATOM 600 C CA . ALA A 1 83 ? -2.272 -16.490 13.279 1.00 75.25 83 ALA A CA 1
ATOM 601 C C . ALA A 1 83 ? -3.099 -17.466 12.421 1.00 75.25 83 ALA A C 1
ATOM 603 O O . ALA A 1 83 ? -3.507 -18.523 12.904 1.00 75.25 83 ALA A O 1
ATOM 604 N N . GLN A 1 84 ? -3.356 -17.094 11.167 1.00 76.31 84 GLN A N 1
ATOM 605 C CA . GLN A 1 84 ? -4.087 -17.912 10.202 1.00 76.31 84 GLN A CA 1
ATOM 606 C C . GLN A 1 84 ? -3.120 -18.568 9.216 1.00 76.31 84 GLN A C 1
ATOM 608 O O . GLN A 1 84 ? -2.034 -18.051 8.948 1.00 76.31 84 GLN A O 1
ATOM 613 N N . VAL A 1 85 ? -3.520 -19.712 8.657 1.00 84.50 85 VAL A N 1
ATOM 614 C CA . VAL A 1 85 ? -2.811 -20.311 7.522 1.00 84.50 85 VAL A CA 1
ATOM 615 C C . VAL A 1 85 ? -3.039 -19.425 6.302 1.00 84.50 85 VAL A C 1
ATOM 617 O O . VAL A 1 85 ? -4.171 -19.036 6.023 1.00 84.50 85 VAL A O 1
ATOM 620 N N . ALA A 1 86 ? -1.966 -19.122 5.573 1.00 85.50 86 ALA A N 1
ATOM 621 C CA . ALA A 1 86 ? -2.061 -18.366 4.333 1.00 85.50 86 ALA A CA 1
ATOM 622 C C . ALA A 1 86 ? -3.034 -19.047 3.352 1.00 85.50 86 ALA A C 1
ATOM 624 O O . ALA A 1 86 ? -2.910 -20.246 3.078 1.00 85.50 86 ALA A O 1
ATOM 625 N N . LYS A 1 87 ? -3.971 -18.271 2.793 1.00 90.44 87 LYS A N 1
ATOM 626 C CA . LYS A 1 87 ? -4.836 -18.683 1.678 1.00 90.44 87 LYS A CA 1
ATOM 627 C C . LYS A 1 87 ? -3.972 -19.063 0.475 1.00 90.44 87 LYS A C 1
ATOM 629 O O . LYS A 1 87 ? -2.774 -18.808 0.452 1.00 90.44 87 LYS A O 1
ATOM 634 N N . ALA A 1 88 ? -4.559 -19.673 -0.551 1.00 93.25 88 ALA A N 1
ATOM 635 C CA . ALA A 1 88 ? -3.816 -19.994 -1.769 1.00 93.25 88 ALA A CA 1
ATOM 636 C C . ALA A 1 88 ? -3.562 -18.756 -2.654 1.00 93.25 88 ALA A C 1
ATOM 638 O O . ALA A 1 88 ? -2.573 -18.725 -3.383 1.00 93.25 88 ALA A O 1
ATOM 639 N N . SER A 1 89 ? -4.436 -17.747 -2.578 1.00 96.12 89 SER A N 1
ATOM 640 C CA . SER A 1 89 ? -4.314 -16.493 -3.328 1.00 96.12 89 SER A CA 1
ATOM 641 C C . SER A 1 89 ? -3.083 -15.676 -2.912 1.00 96.12 89 SER A C 1
ATOM 643 O O . SER A 1 89 ? -2.635 -15.742 -1.762 1.00 96.12 89 SER A O 1
ATOM 645 N N . ARG A 1 90 ? -2.528 -14.902 -3.849 1.00 97.69 90 ARG A N 1
ATOM 646 C CA . ARG A 1 90 ? -1.308 -14.099 -3.657 1.00 97.69 90 ARG A CA 1
ATOM 647 C C . ARG A 1 90 ? -1.445 -12.711 -4.255 1.00 97.69 90 ARG A C 1
ATOM 649 O O . ARG A 1 90 ? -2.164 -12.530 -5.234 1.00 97.69 90 ARG A O 1
ATOM 656 N N . ILE A 1 91 ? -0.703 -11.764 -3.691 1.00 98.50 91 ILE A N 1
ATOM 657 C CA . ILE A 1 91 ? -0.378 -10.499 -4.348 1.00 98.50 91 ILE A CA 1
ATOM 658 C C . ILE A 1 91 ? 1.112 -10.523 -4.684 1.00 98.50 91 ILE A C 1
ATOM 660 O O . ILE A 1 91 ? 1.946 -10.736 -3.809 1.00 98.50 91 ILE A O 1
ATOM 664 N N . TRP A 1 92 ? 1.453 -10.301 -5.943 1.00 98.50 92 TRP A N 1
ATOM 665 C CA . TRP A 1 92 ? 2.822 -10.086 -6.386 1.00 98.50 92 TRP A CA 1
ATOM 666 C C . TRP A 1 92 ? 3.105 -8.604 -6.548 1.00 98.50 92 TRP A C 1
ATOM 668 O O . TRP A 1 92 ? 2.250 -7.843 -6.998 1.00 98.50 92 TRP A O 1
ATOM 678 N N . VAL A 1 93 ? 4.312 -8.206 -6.182 1.00 98.19 93 VAL A N 1
ATOM 679 C CA . VAL A 1 93 ? 4.810 -6.836 -6.322 1.00 98.19 93 VAL A CA 1
ATOM 680 C C . VAL A 1 93 ? 6.175 -6.867 -6.994 1.00 98.19 93 VAL A C 1
ATOM 682 O O . VAL A 1 93 ? 6.864 -7.881 -6.927 1.00 98.19 93 VAL A O 1
ATOM 685 N N . GLU A 1 94 ? 6.576 -5.785 -7.654 1.00 92.25 94 GLU A N 1
ATOM 686 C CA . GLU A 1 94 ? 7.763 -5.806 -8.515 1.00 92.25 94 GLU A CA 1
ATOM 687 C C . GLU A 1 94 ? 9.076 -6.040 -7.758 1.00 92.25 94 GLU A C 1
ATOM 689 O O . GLU A 1 94 ? 9.975 -6.684 -8.296 1.00 92.25 94 GLU A O 1
ATOM 694 N N . GLY A 1 95 ? 9.177 -5.575 -6.508 1.00 94.06 95 GLY A N 1
ATOM 695 C CA . GLY A 1 95 ? 10.378 -5.757 -5.706 1.00 94.06 95 GLY A CA 1
ATOM 696 C C . GLY A 1 95 ? 10.173 -5.714 -4.192 1.00 94.06 95 GLY A C 1
ATOM 697 O O . GLY A 1 95 ? 9.079 -5.606 -3.639 1.00 94.06 95 GLY A O 1
ATOM 698 N N . ILE A 1 96 ? 11.293 -5.823 -3.476 1.00 96.12 96 ILE A N 1
ATOM 699 C CA . ILE A 1 96 ? 11.306 -5.916 -2.008 1.00 96.12 96 ILE A CA 1
ATOM 700 C C . ILE A 1 96 ? 10.873 -4.621 -1.305 1.00 96.12 96 ILE A C 1
ATOM 702 O O . ILE A 1 96 ? 10.407 -4.668 -0.167 1.00 96.12 96 ILE A O 1
ATOM 706 N N . HIS A 1 97 ? 11.054 -3.460 -1.943 1.00 97.38 97 HIS A N 1
ATOM 707 C CA . HIS A 1 97 ? 10.641 -2.178 -1.370 1.00 97.38 97 HIS A CA 1
ATOM 708 C C . HIS A 1 97 ? 9.119 -2.049 -1.391 1.00 97.38 97 HIS A C 1
ATOM 710 O O . HIS A 1 97 ? 8.526 -1.616 -0.407 1.00 97.38 97 HIS A O 1
ATOM 716 N N . ASP A 1 98 ? 8.497 -2.512 -2.466 1.00 97.38 98 ASP A N 1
ATOM 717 C CA . ASP A 1 98 ? 7.057 -2.602 -2.640 1.00 97.38 98 ASP A CA 1
ATOM 718 C C . ASP A 1 98 ? 6.448 -3.487 -1.568 1.00 97.38 98 ASP A C 1
ATOM 720 O O . ASP A 1 98 ? 5.584 -3.043 -0.817 1.00 97.38 98 ASP A O 1
ATOM 724 N N . ALA A 1 99 ? 6.979 -4.704 -1.419 1.00 97.94 99 ALA A N 1
ATOM 725 C CA . ALA A 1 99 ? 6.512 -5.652 -0.415 1.00 97.94 99 ALA A CA 1
ATOM 726 C C . ALA A 1 99 ? 6.603 -5.052 0.994 1.00 97.94 99 ALA A C 1
ATOM 728 O O . ALA A 1 99 ? 5.665 -5.152 1.781 1.00 97.94 99 ALA A O 1
ATOM 729 N N . ALA A 1 100 ? 7.707 -4.366 1.304 1.00 98.38 100 ALA A N 1
ATOM 730 C CA . ALA A 1 100 ? 7.898 -3.715 2.594 1.00 98.38 100 ALA A CA 1
ATOM 731 C C . ALA A 1 100 ? 6.985 -2.490 2.806 1.00 98.38 100 ALA A C 1
ATOM 733 O O . ALA A 1 100 ? 6.560 -2.246 3.939 1.00 98.38 100 ALA A O 1
ATOM 734 N N . LEU A 1 101 ? 6.662 -1.725 1.757 1.00 98.38 101 LEU A N 1
ATOM 735 C CA . LEU A 1 101 ? 5.693 -0.629 1.850 1.00 98.38 101 LEU A CA 1
ATOM 736 C C . LEU A 1 101 ? 4.274 -1.162 2.047 1.00 98.38 101 LEU A C 1
ATOM 738 O O . LEU A 1 101 ? 3.535 -0.651 2.890 1.00 98.38 101 LEU A O 1
ATOM 742 N N . VAL A 1 102 ? 3.917 -2.208 1.300 1.00 98.25 102 VAL A N 1
ATOM 743 C CA . VAL A 1 102 ? 2.620 -2.868 1.410 1.00 98.25 102 VAL A CA 1
ATOM 744 C C . VAL A 1 102 ? 2.444 -3.446 2.809 1.00 98.25 102 VAL A C 1
ATOM 746 O O . VAL A 1 102 ? 1.441 -3.166 3.459 1.00 98.25 102 VAL A O 1
ATOM 749 N N . GLU A 1 103 ? 3.450 -4.150 3.322 1.00 97.56 103 GLU A N 1
ATOM 750 C CA . GLU A 1 103 ? 3.461 -4.669 4.691 1.00 97.56 103 GLU A CA 1
ATOM 751 C C . GLU A 1 103 ? 3.290 -3.552 5.732 1.00 97.56 103 GLU A C 1
ATOM 753 O O . GLU A 1 103 ? 2.558 -3.712 6.708 1.00 97.56 103 GLU A O 1
ATOM 758 N N . ARG A 1 104 ? 3.921 -2.388 5.523 1.00 98.06 104 ARG A N 1
ATOM 759 C CA . ARG A 1 104 ? 3.809 -1.254 6.451 1.00 98.06 104 ARG A CA 1
ATOM 760 C C . ARG A 1 104 ? 2.391 -0.685 6.535 1.00 98.06 104 ARG A C 1
ATOM 762 O O . ARG A 1 104 ? 2.008 -0.221 7.607 1.00 98.06 104 ARG A O 1
ATOM 769 N N . ILE A 1 105 ? 1.655 -0.649 5.426 1.00 98.25 105 ILE A N 1
ATOM 770 C CA . ILE A 1 105 ? 0.351 0.027 5.356 1.00 98.25 105 ILE A CA 1
ATOM 771 C C . ILE A 1 105 ? -0.809 -0.968 5.484 1.00 98.25 105 ILE A C 1
ATOM 773 O O . ILE A 1 105 ? -1.722 -0.726 6.265 1.00 98.25 105 ILE A O 1
ATOM 777 N N . TRP A 1 106 ? -0.770 -2.083 4.755 1.00 97.88 106 TRP A N 1
ATOM 778 C CA . TRP A 1 106 ? -1.862 -3.061 4.656 1.00 97.88 106 TRP A CA 1
ATOM 779 C C . TRP A 1 106 ? -1.554 -4.402 5.335 1.00 97.88 106 TRP A C 1
ATOM 781 O O . TRP A 1 106 ? -2.410 -5.281 5.343 1.00 97.88 106 TRP A O 1
ATOM 791 N N . GLY A 1 107 ? -0.365 -4.592 5.920 1.00 95.19 107 GLY A N 1
ATOM 792 C CA . GLY A 1 107 ? 0.036 -5.883 6.497 1.00 95.19 107 GLY A CA 1
ATOM 793 C C . GLY A 1 107 ? -0.913 -6.407 7.581 1.00 95.19 107 GLY A C 1
ATOM 794 O O . GLY A 1 107 ? -1.147 -7.610 7.674 1.00 95.19 107 GLY A O 1
ATOM 795 N N . ASP A 1 108 ? -1.510 -5.521 8.384 1.00 92.12 108 ASP A N 1
ATOM 796 C CA . ASP A 1 108 ? -2.495 -5.913 9.402 1.00 92.12 108 ASP A CA 1
ATOM 797 C C . ASP A 1 108 ? -3.752 -6.530 8.780 1.00 92.12 108 ASP A C 1
ATOM 799 O O . ASP A 1 108 ? -4.173 -7.611 9.196 1.00 92.12 108 ASP A O 1
ATOM 803 N N . ASP A 1 109 ? -4.303 -5.890 7.754 1.00 92.31 109 ASP A N 1
ATOM 804 C CA . ASP A 1 109 ? -5.493 -6.346 7.035 1.00 92.31 109 ASP A CA 1
ATOM 805 C C . ASP A 1 109 ? -5.210 -7.614 6.224 1.00 92.31 109 ASP A C 1
ATOM 807 O O . ASP A 1 109 ? -5.953 -8.590 6.299 1.00 92.31 109 ASP A O 1
ATOM 811 N N . LEU A 1 110 ? -4.075 -7.659 5.523 1.00 94.19 110 LEU A N 1
ATOM 812 C CA . LEU A 1 110 ? -3.664 -8.820 4.733 1.00 94.19 110 LEU A CA 1
ATOM 813 C C . LEU A 1 110 ? -3.464 -10.068 5.602 1.00 94.19 110 LEU A C 1
ATOM 815 O O . LEU A 1 110 ? -3.828 -11.170 5.190 1.00 94.19 110 LEU A O 1
ATOM 819 N N . ARG A 1 111 ? -2.947 -9.913 6.829 1.00 91.88 111 ARG A N 1
ATOM 820 C CA . ARG A 1 111 ? -2.822 -11.023 7.790 1.00 91.88 111 ARG A CA 1
ATOM 821 C C . ARG A 1 111 ? -4.175 -11.515 8.299 1.00 91.88 111 ARG A C 1
ATOM 823 O O . ARG A 1 111 ? -4.317 -12.718 8.514 1.00 91.88 111 ARG A O 1
ATOM 830 N N . ILE A 1 112 ? -5.158 -10.629 8.472 1.00 89.50 112 ILE A N 1
ATOM 831 C CA . ILE A 1 112 ? -6.541 -11.021 8.801 1.00 89.50 112 ILE A CA 1
ATOM 832 C C . ILE A 1 112 ? -7.141 -11.834 7.655 1.00 89.50 112 ILE A C 1
ATOM 834 O O . ILE A 1 112 ? -7.789 -12.852 7.893 1.00 89.50 112 ILE A O 1
ATOM 838 N N . GLU A 1 113 ? -6.861 -11.421 6.424 1.00 90.00 113 GLU A N 1
ATOM 839 C CA . GLU A 1 113 ? -7.345 -12.089 5.223 1.00 90.00 113 GLU A CA 1
ATOM 840 C C . GLU A 1 113 ? -6.537 -13.328 4.827 1.00 90.00 113 GLU A C 1
ATOM 842 O O . GLU A 1 113 ? -6.920 -14.039 3.898 1.00 90.00 113 GLU A O 1
ATOM 847 N N . GLY A 1 114 ? -5.421 -13.610 5.505 1.00 91.62 114 GLY A N 1
ATOM 848 C CA . GLY A 1 114 ? -4.512 -14.701 5.154 1.00 91.62 114 GLY A CA 1
ATOM 849 C C . GLY A 1 114 ? -3.885 -14.546 3.763 1.00 91.62 114 GLY A C 1
ATOM 850 O O . GLY A 1 114 ? -3.511 -15.546 3.152 1.00 91.62 114 GLY A O 1
ATOM 851 N N . VAL A 1 115 ? -3.795 -13.326 3.233 1.00 94.62 115 VAL A N 1
ATOM 852 C CA . VAL A 1 115 ? -3.210 -13.030 1.919 1.00 94.62 115 VAL A CA 1
ATOM 853 C C . VAL A 1 115 ? -1.726 -12.728 2.083 1.00 94.62 115 VAL A C 1
ATOM 855 O O . VAL A 1 115 ? -1.325 -11.954 2.949 1.00 94.62 115 VAL A O 1
ATOM 858 N N . VAL A 1 116 ? -0.902 -13.333 1.230 1.00 96.19 116 VAL A N 1
ATOM 859 C CA . VAL A 1 116 ? 0.554 -13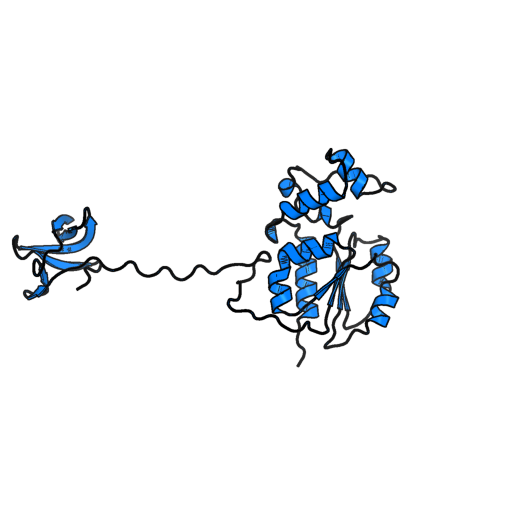.143 1.237 1.00 96.19 116 VAL A CA 1
ATOM 860 C C . VAL A 1 116 ? 0.970 -12.263 0.064 1.00 96.19 116 VAL A C 1
ATOM 862 O O . VAL A 1 116 ? 0.474 -12.440 -1.053 1.00 96.19 116 VAL A O 1
ATOM 865 N N . VAL A 1 117 ? 1.895 -11.342 0.340 1.00 98.06 117 VAL A N 1
ATOM 866 C CA . VAL A 1 117 ? 2.554 -10.489 -0.652 1.00 98.06 117 VAL A CA 1
ATOM 867 C C . VAL A 1 117 ? 3.947 -11.041 -0.932 1.00 98.06 117 VAL A C 1
ATOM 869 O O . VAL A 1 117 ? 4.726 -11.235 0.001 1.00 98.06 117 VAL A O 1
ATOM 872 N N . GLU A 1 118 ? 4.267 -11.289 -2.199 1.00 97.44 118 GLU A N 1
ATOM 873 C CA . GLU A 1 118 ? 5.555 -11.848 -2.624 1.00 97.44 118 GLU A CA 1
ATOM 874 C C . GLU A 1 118 ? 6.228 -10.894 -3.626 1.00 97.44 118 GLU A C 1
ATOM 876 O O . GLU A 1 118 ? 5.592 -10.489 -4.603 1.00 97.44 118 GLU A O 1
ATOM 881 N N . PRO A 1 119 ? 7.492 -10.496 -3.403 1.00 96.56 119 PRO A N 1
ATOM 882 C CA . PRO A 1 119 ? 8.232 -9.717 -4.382 1.00 96.56 119 PRO A CA 1
ATOM 883 C C . PRO A 1 119 ? 8.668 -10.601 -5.553 1.00 96.56 119 PRO A C 1
ATOM 885 O O . PRO A 1 119 ? 9.108 -11.737 -5.361 1.00 96.56 119 PRO A O 1
ATOM 888 N N . LEU A 1 120 ? 8.588 -10.049 -6.756 1.00 93.38 120 LEU A N 1
ATOM 889 C CA . LEU A 1 120 ? 9.205 -10.586 -7.959 1.00 93.38 120 LEU A CA 1
ATOM 890 C C . LEU A 1 120 ? 10.633 -10.034 -8.111 1.00 93.38 120 LEU A C 1
ATOM 892 O O . LEU A 1 120 ? 11.073 -9.171 -7.352 1.00 93.38 120 LEU A O 1
ATOM 896 N N . ASP A 1 121 ? 11.365 -10.556 -9.092 1.00 85.69 121 ASP A N 1
ATOM 897 C CA . ASP A 1 121 ? 12.645 -10.001 -9.555 1.00 85.69 121 ASP A CA 1
ATOM 898 C C . ASP A 1 121 ? 12.414 -9.294 -10.901 1.00 85.69 121 ASP A C 1
ATOM 900 O O . ASP A 1 121 ? 12.974 -9.649 -11.938 1.00 85.69 121 ASP A O 1
ATOM 904 N N . GLY A 1 122 ? 11.465 -8.351 -10.893 1.00 85.81 122 GLY A N 1
ATOM 905 C CA . GLY A 1 122 ? 10.913 -7.732 -12.097 1.00 85.81 122 GLY A CA 1
ATOM 906 C C . GLY A 1 122 ? 9.810 -8.554 -12.778 1.00 85.81 122 GLY A C 1
ATOM 907 O O . GLY A 1 122 ? 9.524 -9.700 -12.429 1.00 85.81 122 GLY A O 1
ATOM 908 N N . ILE A 1 123 ? 9.165 -7.945 -13.777 1.00 91.56 123 ILE A N 1
ATOM 909 C CA . ILE A 1 123 ? 7.994 -8.525 -14.461 1.00 91.56 123 ILE A CA 1
ATOM 910 C C . ILE A 1 123 ? 8.293 -9.081 -15.859 1.00 91.56 123 ILE A C 1
ATOM 912 O O . ILE A 1 123 ? 7.370 -9.438 -16.585 1.00 91.56 123 ILE A O 1
ATOM 916 N N . ASP A 1 124 ? 9.560 -9.169 -16.260 1.00 92.56 124 ASP A N 1
ATOM 917 C CA . ASP A 1 124 ? 9.939 -9.496 -17.643 1.00 92.56 124 ASP A CA 1
ATOM 918 C C . ASP A 1 124 ? 9.390 -10.839 -18.150 1.00 92.56 124 ASP A C 1
ATOM 920 O O . ASP A 1 124 ? 9.040 -10.944 -19.326 1.00 92.56 124 ASP A O 1
ATOM 924 N N . ASP A 1 125 ? 9.240 -11.831 -17.267 1.00 91.88 125 ASP A N 1
ATOM 925 C CA . ASP A 1 125 ? 8.637 -13.133 -17.583 1.00 91.88 125 ASP A CA 1
ATOM 926 C C . ASP A 1 125 ? 7.312 -13.381 -16.835 1.00 91.88 125 ASP A C 1
ATOM 928 O O . ASP A 1 125 ? 6.962 -14.508 -16.473 1.00 91.88 125 ASP A O 1
ATOM 932 N N . LEU A 1 126 ? 6.540 -12.312 -16.598 1.00 95.44 126 LEU A N 1
ATOM 933 C CA . LEU A 1 126 ? 5.290 -12.380 -15.834 1.00 95.44 126 LEU A CA 1
ATOM 934 C C . LEU A 1 126 ? 4.326 -13.442 -16.381 1.00 95.44 126 LEU A C 1
ATOM 936 O O . LEU A 1 126 ? 3.701 -14.167 -15.613 1.00 95.44 126 LEU A O 1
ATOM 940 N N . ALA A 1 127 ? 4.222 -13.583 -17.705 1.00 95.19 127 ALA A N 1
ATOM 941 C CA . ALA A 1 127 ? 3.332 -14.565 -18.316 1.00 95.19 127 ALA A CA 1
ATOM 942 C C . ALA A 1 127 ? 3.710 -16.013 -17.965 1.00 95.19 127 ALA A C 1
ATOM 944 O O . ALA A 1 127 ? 2.821 -16.851 -17.802 1.00 95.19 127 ALA A O 1
ATOM 945 N N . SER A 1 128 ? 5.004 -16.329 -17.862 1.00 94.94 128 SER A N 1
ATOM 946 C CA . SER A 1 128 ? 5.448 -17.665 -17.462 1.00 94.94 128 SER A CA 1
ATOM 947 C C . SER A 1 128 ? 5.241 -17.903 -15.977 1.00 94.94 128 SER A C 1
ATOM 949 O O . SER A 1 128 ? 4.649 -18.921 -15.621 1.00 94.94 128 SER A O 1
ATOM 951 N N . ALA A 1 129 ? 5.595 -16.929 -15.134 1.00 95.94 129 ALA A N 1
ATOM 952 C CA . ALA A 1 129 ? 5.349 -16.998 -13.697 1.00 95.94 129 ALA A CA 1
ATOM 953 C C . ALA A 1 129 ? 3.856 -17.213 -13.393 1.00 95.94 129 ALA A C 1
ATOM 955 O O . ALA A 1 129 ? 3.496 -18.082 -12.603 1.00 95.94 129 ALA A O 1
ATOM 956 N N . VAL A 1 130 ? 2.964 -16.495 -14.085 1.00 97.31 130 VAL A N 1
ATOM 957 C CA . VAL A 1 130 ? 1.510 -16.682 -13.964 1.00 97.31 130 VAL A CA 1
ATOM 958 C C . VAL A 1 130 ? 1.101 -18.106 -14.351 1.00 97.31 130 VAL A C 1
ATOM 960 O O . VAL A 1 130 ? 0.323 -18.726 -13.633 1.00 97.31 130 VAL A O 1
ATOM 963 N N . ARG A 1 131 ? 1.623 -18.664 -15.451 1.00 96.19 131 ARG A N 1
ATOM 964 C CA . ARG A 1 131 ? 1.315 -20.054 -15.840 1.00 96.19 131 ARG A CA 1
ATOM 965 C C . ARG A 1 131 ? 1.805 -21.067 -14.808 1.00 96.19 131 ARG A C 1
ATOM 967 O O . ARG A 1 131 ? 1.074 -22.007 -14.515 1.00 96.19 131 ARG A O 1
ATOM 974 N N . GLU A 1 132 ? 3.011 -20.880 -14.279 1.00 96.19 132 GLU A N 1
ATOM 975 C CA . GLU A 1 132 ? 3.591 -21.752 -13.254 1.00 96.19 132 GLU A CA 1
ATOM 976 C C . GLU A 1 132 ? 2.813 -21.678 -11.945 1.00 96.19 132 GLU A C 1
ATOM 978 O O . GLU A 1 132 ? 2.554 -22.710 -11.327 1.00 96.19 132 GLU A O 1
ATOM 983 N N . PHE A 1 133 ? 2.388 -20.474 -11.550 1.00 96.94 133 PHE A N 1
ATOM 984 C CA . PHE A 1 133 ? 1.511 -20.312 -10.408 1.00 96.94 133 PHE A CA 1
ATOM 985 C C . PHE A 1 133 ? 0.277 -21.184 -10.624 1.00 96.94 133 PHE A C 1
ATOM 987 O O . PHE A 1 133 ? 0.022 -22.043 -9.791 1.00 96.94 133 PHE A O 1
ATOM 994 N N . GLY A 1 134 ? -0.450 -21.027 -11.730 1.00 97.06 134 GLY A N 1
ATOM 995 C CA . GLY A 1 134 ? -1.724 -21.709 -11.980 1.00 97.06 134 GLY A CA 1
ATOM 996 C C . GLY A 1 134 ? -2.890 -21.060 -11.218 1.00 97.06 134 GLY A C 1
ATOM 997 O O . GLY A 1 134 ? -3.401 -21.655 -10.261 1.00 97.06 134 GLY A O 1
ATOM 998 N N . PRO A 1 135 ? -3.282 -19.818 -11.570 1.00 97.31 135 PRO A N 1
ATOM 999 C CA . PRO A 1 135 ? -4.406 -19.133 -10.953 1.00 97.31 135 PRO A CA 1
ATOM 1000 C C . PRO A 1 135 ? -5.716 -19.889 -11.182 1.00 97.31 135 PRO A C 1
ATOM 1002 O O . PRO A 1 135 ? -5.902 -20.552 -12.200 1.00 97.31 135 PRO A O 1
ATOM 1005 N N . GLY A 1 136 ? -6.639 -19.758 -10.238 1.00 95.62 136 GLY A N 1
ATOM 1006 C CA . GLY A 1 136 ? -7.981 -20.319 -10.346 1.00 95.62 136 GLY A CA 1
ATOM 1007 C C . GLY A 1 136 ? -8.963 -19.614 -9.408 1.00 95.62 136 GLY A C 1
ATOM 1008 O O . GLY A 1 136 ? -8.531 -18.792 -8.595 1.00 95.62 136 GLY A O 1
ATOM 1009 N N . PRO A 1 137 ? -10.254 -19.989 -9.422 1.00 91.81 137 PRO A N 1
ATOM 1010 C CA . PRO A 1 137 ? -11.301 -19.265 -8.690 1.00 91.81 137 PRO A CA 1
ATOM 1011 C C . PRO A 1 137 ? -11.048 -19.135 -7.182 1.00 91.81 137 PRO A C 1
ATOM 1013 O O . PRO A 1 137 ? -11.377 -18.122 -6.573 1.00 91.81 137 PRO A O 1
ATOM 1016 N N . ARG A 1 138 ? -10.391 -20.142 -6.584 1.00 91.69 138 ARG A N 1
ATOM 1017 C CA . ARG A 1 138 ? -10.002 -20.187 -5.156 1.00 91.69 138 ARG A CA 1
ATOM 1018 C C . ARG A 1 138 ? -8.508 -19.934 -4.910 1.00 91.69 138 ARG A C 1
ATOM 1020 O O . ARG A 1 138 ? -7.994 -20.208 -3.826 1.00 91.69 138 ARG A O 1
ATOM 1027 N N . ARG A 1 139 ? -7.789 -19.494 -5.940 1.00 94.94 139 ARG A N 1
ATOM 1028 C CA . ARG A 1 139 ? -6.341 -19.271 -5.944 1.00 94.94 139 ARG A CA 1
ATOM 1029 C C . ARG A 1 139 ? -6.023 -18.120 -6.891 1.00 94.94 139 ARG A C 1
ATOM 1031 O O . ARG A 1 139 ? -5.387 -18.297 -7.928 1.00 94.94 139 ARG A O 1
ATOM 1038 N N . ARG A 1 140 ? -6.560 -16.954 -6.552 1.00 97.00 140 ARG A N 1
ATOM 1039 C CA . ARG A 1 140 ? -6.480 -15.748 -7.374 1.00 97.00 140 ARG A CA 1
ATOM 1040 C C . ARG A 1 140 ? -5.119 -15.088 -7.224 1.00 97.00 140 ARG A C 1
ATOM 1042 O O . ARG A 1 140 ? -4.469 -15.205 -6.182 1.00 97.00 140 ARG A O 1
ATOM 1049 N N . LEU A 1 141 ? -4.699 -14.389 -8.268 1.00 98.25 141 LEU A N 1
ATOM 1050 C CA . LEU A 1 141 ? -3.432 -13.675 -8.287 1.00 98.25 141 LEU A CA 1
ATOM 1051 C C . LEU A 1 141 ? -3.672 -12.192 -8.556 1.00 98.25 141 LEU A C 1
ATOM 1053 O O . LEU A 1 141 ? -4.239 -11.819 -9.581 1.00 98.25 141 LEU A O 1
ATOM 1057 N N . GLY A 1 142 ? -3.235 -11.354 -7.627 1.00 98.25 142 GLY A N 1
ATOM 1058 C CA . GLY A 1 142 ? -3.080 -9.924 -7.836 1.00 98.25 142 GLY A CA 1
ATOM 1059 C C . GLY A 1 142 ? -1.637 -9.599 -8.210 1.00 98.25 142 GLY A C 1
ATOM 1060 O O . GLY A 1 142 ? -0.726 -10.202 -7.656 1.00 98.25 142 GLY A O 1
ATOM 1061 N N . VAL A 1 143 ? -1.406 -8.650 -9.114 1.00 98.38 143 VAL A N 1
ATOM 1062 C CA . VAL A 1 143 ? -0.060 -8.152 -9.439 1.00 98.38 143 VAL A CA 1
ATOM 1063 C C . VAL A 1 143 ? -0.073 -6.627 -9.419 1.00 98.38 143 VAL A C 1
ATOM 1065 O O . VAL A 1 143 ? -0.898 -6.008 -10.095 1.00 98.38 143 VAL A O 1
ATOM 1068 N N . LEU A 1 144 ? 0.826 -6.025 -8.644 1.00 98.25 144 LEU A N 1
ATOM 1069 C CA . LEU A 1 144 ? 1.094 -4.589 -8.638 1.00 98.25 144 LEU A CA 1
ATOM 1070 C C . LEU A 1 144 ? 2.360 -4.315 -9.453 1.00 98.25 144 LEU A C 1
ATOM 1072 O O . LEU A 1 144 ? 3.407 -4.897 -9.174 1.00 98.25 144 LEU A O 1
ATOM 1076 N N . VAL A 1 145 ? 2.243 -3.441 -10.449 1.00 97.38 145 VAL A N 1
ATOM 1077 C CA . VAL A 1 145 ? 3.317 -3.125 -11.398 1.00 97.38 145 VAL A CA 1
ATOM 1078 C C . VAL A 1 145 ? 3.703 -1.650 -11.311 1.00 97.38 145 VAL A C 1
ATOM 1080 O O . VAL A 1 145 ? 2.825 -0.772 -11.344 1.00 97.38 145 VAL A O 1
ATOM 1083 N N . ASP A 1 146 ? 5.004 -1.371 -11.263 1.00 95.00 146 ASP A N 1
ATOM 1084 C CA . ASP A 1 146 ? 5.510 -0.005 -11.304 1.00 95.00 146 ASP A CA 1
ATOM 1085 C C . ASP A 1 146 ? 5.438 0.544 -12.730 1.00 95.00 146 ASP A C 1
ATOM 1087 O O . ASP A 1 146 ? 5.353 -0.178 -13.718 1.00 95.00 146 ASP A O 1
ATOM 1091 N N . HIS A 1 147 ? 5.416 1.865 -12.857 1.00 95.44 147 HIS A N 1
ATOM 1092 C CA . HIS A 1 147 ? 5.425 2.570 -14.136 1.00 95.44 147 HIS A CA 1
ATOM 1093 C C . HIS A 1 147 ? 4.410 2.057 -15.180 1.00 95.44 147 HIS A C 1
ATOM 1095 O O . HIS A 1 147 ? 4.653 2.068 -16.396 1.00 95.44 147 HIS A O 1
ATOM 1101 N N . LEU A 1 148 ? 3.231 1.631 -14.717 1.00 96.38 148 LEU A N 1
ATOM 1102 C CA . LEU A 1 148 ? 2.177 1.106 -15.577 1.00 96.38 148 LEU A CA 1
ATOM 1103 C C . LEU A 1 148 ? 1.435 2.258 -16.268 1.00 96.38 148 LEU A C 1
ATOM 1105 O O . LEU A 1 148 ? 0.346 2.672 -15.866 1.00 96.38 148 LEU A O 1
ATOM 1109 N N . VAL A 1 149 ? 2.056 2.798 -17.317 1.00 96.06 149 VAL A N 1
ATOM 1110 C CA . VAL A 1 149 ? 1.542 3.908 -18.129 1.00 96.06 149 VAL A CA 1
ATOM 1111 C C . VAL A 1 149 ? 1.436 3.513 -19.606 1.00 96.06 149 VAL A C 1
ATOM 1113 O O . VAL A 1 149 ? 2.192 2.660 -20.075 1.00 96.06 149 VAL A O 1
ATOM 1116 N N . PRO A 1 150 ? 0.525 4.126 -20.385 1.00 95.38 150 PRO A N 1
ATOM 1117 C CA . PRO A 1 150 ? 0.376 3.801 -21.800 1.00 95.38 150 PRO A CA 1
ATOM 1118 C C . PRO A 1 150 ? 1.692 3.922 -22.582 1.00 95.38 150 PRO A C 1
ATOM 1120 O O . PRO A 1 150 ? 2.356 4.956 -22.551 1.00 95.38 150 PRO A O 1
ATOM 1123 N N . GLY A 1 151 ? 2.055 2.862 -23.309 1.00 93.94 151 GLY A N 1
ATOM 1124 C CA . GLY A 1 151 ? 3.254 2.820 -24.152 1.00 93.94 151 GLY A CA 1
ATOM 1125 C C . GLY A 1 151 ? 4.544 2.411 -23.430 1.00 93.94 151 GLY A C 1
ATOM 1126 O O . GLY A 1 151 ? 5.559 2.183 -24.103 1.00 93.94 151 GLY A O 1
ATOM 1127 N N . SER A 1 152 ? 4.521 2.249 -22.101 1.00 94.69 152 SER A N 1
ATOM 1128 C CA . SER A 1 152 ? 5.671 1.759 -21.331 1.00 94.69 152 SER A CA 1
ATOM 1129 C C . SER A 1 152 ? 6.016 0.302 -21.664 1.00 94.69 152 SER A C 1
ATOM 1131 O O . SER A 1 152 ? 5.237 -0.408 -22.313 1.00 94.69 152 SER A O 1
ATOM 1133 N N . LYS A 1 153 ? 7.207 -0.149 -21.255 1.00 93.50 153 LYS A N 1
ATOM 1134 C CA . LYS A 1 153 ? 7.613 -1.557 -21.401 1.00 93.50 153 LYS A CA 1
ATOM 1135 C C . LYS A 1 153 ? 6.666 -2.452 -20.599 1.00 93.50 153 LYS A C 1
ATOM 1137 O O . LYS A 1 153 ? 6.207 -3.471 -21.106 1.00 93.50 153 LYS A O 1
ATOM 1142 N N . GLU A 1 154 ? 6.305 -1.993 -19.414 1.00 95.25 154 GLU A N 1
ATOM 1143 C CA . GLU A 1 154 ? 5.455 -2.657 -18.439 1.00 95.25 154 GLU A CA 1
ATOM 1144 C C . GLU A 1 154 ? 4.046 -2.847 -19.008 1.00 95.25 154 GLU A C 1
ATOM 1146 O O . GLU A 1 154 ? 3.521 -3.958 -18.999 1.00 95.25 154 GLU A O 1
ATOM 1151 N N . SER A 1 155 ? 3.475 -1.816 -19.647 1.00 95.19 155 SER A N 1
ATOM 1152 C CA . SER A 1 155 ? 2.163 -1.930 -20.306 1.00 95.19 155 SER A CA 1
ATOM 1153 C C . SER A 1 155 ? 2.133 -2.989 -21.418 1.00 95.19 155 SER A C 1
ATOM 1155 O O . SER A 1 155 ? 1.131 -3.684 -21.582 1.00 95.19 155 SER A O 1
ATOM 1157 N N . ARG A 1 156 ? 3.240 -3.163 -22.156 1.00 94.94 156 ARG A N 1
ATOM 1158 C CA . ARG A 1 156 ? 3.370 -4.193 -23.202 1.00 94.94 156 ARG A CA 1
ATOM 1159 C C . ARG A 1 156 ? 3.482 -5.598 -22.616 1.00 94.94 156 ARG A C 1
ATOM 1161 O O . ARG A 1 156 ? 2.878 -6.518 -23.157 1.00 94.94 156 ARG A O 1
ATOM 1168 N N . ILE A 1 157 ? 4.227 -5.755 -21.523 1.00 94.56 157 ILE A N 1
ATOM 1169 C CA . ILE A 1 157 ? 4.365 -7.035 -20.818 1.00 94.56 157 ILE A CA 1
ATOM 1170 C C . ILE A 1 157 ? 3.015 -7.463 -20.244 1.00 94.56 157 ILE A C 1
ATOM 1172 O O . ILE A 1 157 ? 2.543 -8.564 -20.523 1.00 94.56 157 ILE A O 1
ATOM 1176 N N . VAL A 1 158 ? 2.358 -6.572 -19.503 1.00 94.75 158 VAL A N 1
ATOM 1177 C CA . VAL A 1 158 ? 1.065 -6.836 -18.861 1.00 94.75 158 VAL A CA 1
ATOM 1178 C C . VAL A 1 158 ? -0.013 -7.186 -19.889 1.00 94.75 158 VAL A C 1
ATOM 1180 O O . VAL A 1 158 ? -0.797 -8.099 -19.653 1.00 94.75 158 VAL A O 1
ATOM 1183 N N . ALA A 1 159 ? -0.013 -6.546 -21.065 1.00 92.94 159 ALA A N 1
ATOM 1184 C CA . ALA A 1 159 ? -0.959 -6.858 -22.139 1.00 92.94 159 ALA A CA 1
ATOM 1185 C C . ALA A 1 159 ? -0.849 -8.299 -22.676 1.00 92.94 159 ALA A C 1
ATOM 1187 O O . ALA A 1 159 ? -1.797 -8.797 -23.278 1.00 92.94 159 ALA A O 1
ATOM 1188 N N . SER A 1 160 ? 0.285 -8.977 -22.469 1.00 91.31 160 SER A N 1
ATOM 1189 C CA . SER A 1 160 ? 0.457 -10.385 -22.854 1.00 91.31 160 SER A CA 1
ATOM 1190 C C . SER A 1 160 ? -0.166 -11.374 -21.860 1.00 91.31 160 SER A C 1
ATOM 1192 O O . SER A 1 160 ? -0.299 -12.559 -22.169 1.00 91.31 160 SER A O 1
ATOM 1194 N N . VAL A 1 161 ? -0.570 -10.900 -20.677 1.00 93.75 161 VAL A N 1
ATOM 1195 C CA . VAL A 1 161 ? -1.196 -11.711 -19.633 1.00 93.75 161 VAL A CA 1
ATOM 1196 C C . VAL A 1 161 ? -2.701 -11.484 -19.669 1.00 93.75 161 VAL A C 1
ATOM 1198 O O . VAL A 1 161 ? -3.202 -10.410 -19.354 1.00 93.75 161 VAL A O 1
ATOM 1201 N N . THR A 1 162 ? -3.449 -12.514 -20.051 1.00 91.88 162 THR A N 1
ATOM 1202 C CA . THR A 1 162 ? -4.914 -12.508 -19.990 1.00 91.88 162 THR A CA 1
ATOM 1203 C C . THR A 1 162 ? -5.372 -13.783 -19.302 1.00 91.88 162 THR A C 1
ATOM 1205 O O . THR A 1 162 ? -5.166 -14.877 -19.824 1.00 91.88 162 THR A O 1
ATOM 1208 N N . HIS A 1 163 ? -5.963 -13.649 -18.115 1.00 95.12 163 HIS A N 1
ATOM 1209 C CA . HIS A 1 163 ? -6.457 -14.777 -17.330 1.00 95.12 163 HIS A CA 1
ATOM 1210 C C . HIS A 1 163 ? -7.609 -14.320 -16.418 1.00 95.12 163 HIS A C 1
ATOM 1212 O O . HIS A 1 163 ? -7.476 -13.267 -15.797 1.00 95.12 163 HIS A O 1
ATOM 1218 N N . PRO A 1 164 ? -8.718 -15.076 -16.302 1.00 94.81 164 PRO A N 1
ATOM 1219 C CA . PRO A 1 164 ? -9.889 -14.663 -15.516 1.00 94.81 164 PRO A CA 1
ATOM 1220 C C . PRO A 1 164 ? -9.585 -14.453 -14.024 1.00 94.81 164 PRO A C 1
ATOM 1222 O O . PRO A 1 164 ? -10.087 -13.517 -13.413 1.00 94.81 164 PRO A O 1
ATOM 1225 N N . ASP A 1 165 ? -8.718 -15.287 -13.451 1.00 97.06 165 ASP A N 1
ATOM 1226 C CA . ASP A 1 165 ? -8.363 -15.228 -12.024 1.00 97.06 165 ASP A CA 1
ATOM 1227 C C . ASP A 1 165 ? -7.139 -14.348 -11.705 1.00 97.06 165 ASP A C 1
ATOM 1229 O O . ASP A 1 165 ? -6.617 -14.383 -10.585 1.00 97.06 165 ASP A O 1
ATOM 1233 N N . VAL A 1 166 ? -6.662 -13.556 -12.673 1.00 98.00 166 VAL A N 1
ATOM 1234 C CA . VAL A 1 166 ? -5.518 -12.647 -12.501 1.00 98.00 166 VAL A CA 1
ATOM 1235 C C . VAL A 1 166 ? -5.975 -11.204 -12.656 1.00 98.00 166 VAL A C 1
ATOM 1237 O O . VAL A 1 166 ? -6.541 -10.838 -13.684 1.00 98.00 166 VAL A O 1
ATOM 1240 N N . LEU A 1 167 ? -5.669 -10.367 -11.666 1.00 98.19 167 LEU A N 1
ATOM 1241 C CA . LEU A 1 167 ? -5.835 -8.922 -11.764 1.00 98.19 167 LEU A CA 1
ATOM 1242 C C . LEU A 1 167 ? -4.467 -8.251 -11.721 1.00 98.19 167 LEU A C 1
ATOM 1244 O O . LEU A 1 167 ? -3.740 -8.365 -10.738 1.00 98.19 167 LEU A O 1
ATOM 1248 N N . ILE A 1 168 ? -4.150 -7.501 -12.773 1.00 98.12 168 ILE A N 1
ATOM 1249 C CA . ILE A 1 168 ? -2.953 -6.668 -12.819 1.00 98.12 168 ILE A CA 1
ATOM 1250 C C . ILE A 1 168 ? -3.377 -5.211 -12.666 1.00 98.12 168 ILE A C 1
ATOM 1252 O O . ILE A 1 168 ? -4.224 -4.704 -13.406 1.00 98.12 168 ILE A O 1
ATOM 1256 N N . THR A 1 169 ? -2.789 -4.543 -11.684 1.00 97.75 169 THR A N 1
ATOM 1257 C CA . THR A 1 169 ? -2.906 -3.101 -11.466 1.00 97.75 169 THR A CA 1
ATOM 1258 C C . THR A 1 169 ? -1.510 -2.493 -11.423 1.00 97.75 169 THR A C 1
ATOM 1260 O O . THR A 1 169 ? -0.506 -3.192 -11.551 1.00 97.75 169 THR A O 1
ATOM 1263 N N . GLY A 1 170 ? -1.425 -1.181 -11.269 1.00 95.81 170 GLY A N 1
ATOM 1264 C CA . GLY A 1 170 ? -0.141 -0.517 -11.192 1.00 95.81 170 GLY A CA 1
ATOM 1265 C C . GLY A 1 170 ? -0.292 0.973 -11.001 1.00 95.81 170 GLY A C 1
ATOM 1266 O O . GLY A 1 170 ? -1.396 1.522 -11.037 1.00 95.81 170 GLY A O 1
ATOM 1267 N N . HIS A 1 171 ? 0.839 1.634 -10.818 1.00 97.19 171 HIS A N 1
ATOM 1268 C CA . HIS A 1 171 ? 0.886 3.068 -10.583 1.00 97.19 171 HIS A CA 1
ATOM 1269 C C . HIS A 1 171 ? 1.783 3.779 -11.600 1.00 97.19 171 HIS A C 1
ATOM 1271 O O . HIS A 1 171 ? 2.682 3.164 -12.174 1.00 97.19 171 HIS A O 1
ATOM 1277 N N . PRO A 1 172 ? 1.591 5.092 -11.826 1.00 97.06 172 PRO A N 1
ATOM 1278 C CA . PRO A 1 172 ? 2.317 5.808 -12.875 1.00 97.06 172 PRO A CA 1
ATOM 1279 C C . PRO A 1 172 ? 3.778 6.125 -12.516 1.00 97.06 172 PRO A C 1
ATOM 1281 O O . PRO A 1 172 ? 4.512 6.686 -13.331 1.00 97.06 172 PRO A O 1
ATOM 1284 N N . TYR A 1 173 ? 4.197 5.824 -11.290 1.00 96.75 173 TYR A N 1
ATOM 1285 C CA . TYR A 1 173 ? 5.507 6.181 -10.760 1.00 96.75 173 TYR A CA 1
ATOM 1286 C C . TYR A 1 173 ? 6.608 5.272 -11.285 1.00 96.75 173 TYR A C 1
ATOM 1288 O O . TYR A 1 173 ? 6.358 4.104 -11.544 1.00 96.75 173 TYR A O 1
ATOM 1296 N N . VAL A 1 174 ? 7.817 5.814 -11.439 1.00 94.69 174 VAL A N 1
ATOM 1297 C CA . VAL A 1 174 ? 8.976 5.058 -11.957 1.00 94.69 174 VAL A CA 1
ATOM 1298 C C . VAL A 1 174 ? 9.425 3.965 -10.986 1.00 94.69 174 VAL A C 1
ATOM 1300 O O . VAL A 1 174 ? 9.974 2.961 -11.414 1.00 94.69 174 VAL A O 1
ATOM 1303 N N . ASP A 1 175 ? 9.216 4.195 -9.693 1.00 95.56 175 ASP A N 1
ATOM 1304 C CA . ASP A 1 175 ? 9.523 3.266 -8.611 1.00 95.56 175 ASP A CA 1
ATOM 1305 C C . ASP A 1 175 ? 8.584 3.561 -7.437 1.00 95.56 175 ASP A C 1
ATOM 1307 O O . ASP A 1 175 ? 8.201 4.724 -7.227 1.00 95.56 175 ASP A O 1
ATOM 1311 N N . VAL A 1 176 ? 8.273 2.547 -6.634 1.00 97.12 176 VAL A N 1
ATOM 1312 C CA . VAL A 1 176 ? 7.441 2.667 -5.429 1.00 97.12 176 VAL A CA 1
ATOM 1313 C C . VAL A 1 176 ? 7.870 3.776 -4.459 1.00 97.12 176 VAL A C 1
ATOM 1315 O O . VAL A 1 176 ? 7.039 4.334 -3.741 1.00 97.12 176 VAL A O 1
ATOM 1318 N N . TRP A 1 177 ? 9.147 4.182 -4.447 1.00 98.12 177 TRP A N 1
ATOM 1319 C CA . TRP A 1 177 ? 9.595 5.345 -3.669 1.00 98.12 177 TRP A CA 1
ATOM 1320 C C . TRP A 1 177 ? 8.781 6.598 -3.984 1.00 98.12 177 TRP A C 1
ATOM 1322 O O . TRP A 1 177 ? 8.377 7.320 -3.074 1.00 98.12 177 TRP A O 1
ATOM 1332 N N . GLN A 1 178 ? 8.515 6.839 -5.267 1.00 98.19 178 GLN A N 1
ATOM 1333 C CA . GLN A 1 178 ? 7.784 8.009 -5.737 1.00 98.19 178 GLN A CA 1
ATOM 1334 C C . GLN A 1 178 ? 6.275 7.919 -5.439 1.00 98.19 178 GLN A C 1
ATOM 1336 O O . GLN A 1 178 ? 5.589 8.938 -5.492 1.00 98.19 178 GLN A O 1
ATOM 1341 N N . ALA A 1 179 ? 5.770 6.744 -5.048 1.00 98.12 179 ALA A N 1
ATOM 1342 C CA . ALA A 1 179 ? 4.410 6.590 -4.542 1.00 98.12 179 ALA A CA 1
ATOM 1343 C C . ALA A 1 179 ? 4.236 7.120 -3.107 1.00 98.12 179 ALA A C 1
ATOM 1345 O O . ALA A 1 179 ? 3.104 7.300 -2.662 1.00 98.12 179 ALA A O 1
ATOM 1346 N N . VAL A 1 180 ? 5.318 7.388 -2.366 1.00 98.75 180 VAL A N 1
ATOM 1347 C CA . VAL A 1 180 ? 5.255 8.068 -1.063 1.00 98.75 180 VAL A CA 1
ATOM 1348 C C . VAL A 1 180 ? 5.179 9.576 -1.279 1.00 98.75 180 VAL A C 1
ATOM 1350 O O . VAL A 1 180 ? 5.942 10.134 -2.068 1.00 98.75 180 VAL A O 1
ATOM 1353 N N . LYS A 1 181 ? 4.296 10.264 -0.550 1.00 98.62 181 LYS A N 1
ATOM 1354 C CA . LYS A 1 181 ? 4.156 11.721 -0.655 1.00 98.62 181 LYS A CA 1
ATOM 1355 C C . LYS A 1 181 ? 5.480 12.421 -0.320 1.00 98.62 181 LYS A C 1
ATOM 1357 O O . LYS A 1 181 ? 6.073 12.126 0.725 1.00 98.62 181 LYS A O 1
ATOM 1362 N N . PRO A 1 182 ? 5.962 13.352 -1.161 1.00 98.25 182 PRO A N 1
ATOM 1363 C CA . PRO A 1 182 ? 7.300 13.927 -1.025 1.00 98.25 182 PRO A CA 1
ATOM 1364 C C . PRO A 1 182 ? 7.506 14.649 0.317 1.00 98.25 182 PRO A C 1
ATOM 1366 O O . PRO A 1 182 ? 8.600 14.597 0.889 1.00 98.25 182 PRO A O 1
ATOM 1369 N N . GLU A 1 183 ? 6.455 15.239 0.891 1.00 98.25 183 GLU A N 1
ATOM 1370 C CA . GLU A 1 183 ? 6.529 15.961 2.164 1.00 98.25 183 GLU A CA 1
ATOM 1371 C C . GLU A 1 183 ? 6.920 15.036 3.324 1.00 98.25 183 GLU A C 1
ATOM 1373 O O . GLU A 1 183 ? 7.584 15.471 4.266 1.00 98.25 183 GLU A O 1
ATOM 1378 N N . ARG A 1 184 ? 6.590 13.739 3.238 1.00 98.25 184 ARG A N 1
ATOM 1379 C CA . ARG A 1 184 ? 6.939 12.733 4.258 1.00 98.25 184 ARG A CA 1
ATOM 1380 C C . ARG A 1 184 ? 8.440 12.529 4.383 1.00 98.25 184 ARG A C 1
ATOM 1382 O O . ARG A 1 184 ? 8.924 12.117 5.431 1.00 98.25 184 ARG A O 1
ATOM 1389 N N . VAL A 1 185 ? 9.194 12.839 3.335 1.00 96.88 185 VAL A N 1
ATOM 1390 C CA . VAL A 1 185 ? 10.658 12.739 3.324 1.00 96.88 185 VAL A CA 1
ATOM 1391 C C . VAL A 1 185 ? 11.349 14.104 3.293 1.00 96.88 185 VAL A C 1
ATOM 1393 O O . VAL A 1 185 ? 12.571 14.172 3.113 1.00 96.88 185 VAL A O 1
ATOM 1396 N N . GLY A 1 186 ? 10.592 15.178 3.547 1.00 97.00 186 GLY A N 1
ATOM 1397 C CA . GLY A 1 186 ? 11.086 16.554 3.594 1.00 97.00 186 GLY A CA 1
ATOM 1398 C C . GLY A 1 186 ? 11.346 17.160 2.215 1.00 97.00 186 GLY A C 1
ATOM 1399 O O . GLY A 1 186 ? 12.176 18.058 2.094 1.00 97.00 186 GLY A O 1
ATOM 1400 N N . LEU A 1 187 ? 10.684 16.653 1.174 1.00 97.62 187 LEU A N 1
ATOM 1401 C CA . LEU A 1 187 ? 10.773 17.172 -0.187 1.00 97.62 187 LEU A CA 1
ATOM 1402 C C . LEU A 1 187 ? 9.508 17.962 -0.526 1.00 97.62 187 LEU A C 1
ATOM 1404 O O . LEU A 1 187 ? 8.414 17.598 -0.111 1.00 97.62 187 LEU A O 1
ATOM 1408 N N . SER A 1 188 ? 9.643 19.020 -1.324 1.00 97.50 188 SER A N 1
ATOM 1409 C CA . SER A 1 188 ? 8.484 19.706 -1.914 1.00 97.50 188 SER A CA 1
ATOM 1410 C C . SER A 1 188 ? 7.930 18.971 -3.136 1.00 97.50 188 SER A C 1
ATOM 1412 O O . SER A 1 188 ? 6.766 19.121 -3.482 1.00 97.50 188 SER A O 1
ATOM 1414 N N . LYS A 1 189 ? 8.780 18.200 -3.820 1.00 97.75 189 LYS A N 1
ATOM 1415 C CA . LYS A 1 189 ? 8.432 17.293 -4.915 1.00 97.75 189 LYS A CA 1
ATOM 1416 C C . LYS A 1 189 ? 9.549 16.279 -5.114 1.00 97.75 189 LYS A C 1
ATOM 1418 O O . LYS A 1 189 ? 10.708 16.565 -4.805 1.00 97.75 189 LYS A O 1
ATOM 1423 N N . TRP A 1 190 ? 9.219 15.130 -5.690 1.00 98.00 190 TRP A N 1
ATOM 1424 C CA . TRP A 1 190 ? 10.235 14.184 -6.139 1.00 98.00 190 TRP A CA 1
ATOM 1425 C C . TRP A 1 190 ? 11.098 14.794 -7.260 1.00 98.00 190 TRP A C 1
ATOM 1427 O O . TRP A 1 190 ? 10.557 15.447 -8.161 1.00 98.00 190 TRP A O 1
ATOM 1437 N N . PRO A 1 191 ? 12.432 14.619 -7.224 1.00 97.44 191 PRO A N 1
ATOM 1438 C CA . PRO A 1 191 ? 13.304 15.058 -8.303 1.00 97.44 191 PRO A CA 1
ATOM 1439 C C . PRO A 1 191 ? 13.012 14.284 -9.591 1.00 97.44 191 PRO A C 1
ATOM 1441 O O . PRO A 1 191 ? 12.744 13.084 -9.579 1.00 97.44 191 PRO A O 1
ATOM 1444 N N . VAL A 1 192 ? 13.085 14.986 -10.721 1.00 96.19 192 VAL A N 1
ATOM 1445 C CA . VAL A 1 192 ? 12.911 14.388 -12.048 1.00 96.19 192 VAL A CA 1
ATOM 1446 C C . VAL A 1 192 ? 14.260 13.865 -12.519 1.00 96.19 192 VAL A C 1
ATOM 1448 O O . VAL A 1 192 ? 15.190 14.647 -12.725 1.00 96.19 192 VAL A O 1
ATOM 1451 N N . ILE A 1 193 ? 14.365 12.550 -12.696 1.00 96.62 193 ILE A N 1
ATOM 1452 C CA . ILE A 1 193 ? 15.582 11.903 -13.188 1.00 96.62 193 ILE A CA 1
ATOM 1453 C C . ILE A 1 193 ? 15.439 11.650 -14.694 1.00 96.62 193 ILE A C 1
ATOM 1455 O O . ILE A 1 193 ? 14.464 11.018 -15.102 1.00 96.62 193 ILE A O 1
ATOM 1459 N N . PRO A 1 194 ? 16.368 12.145 -15.535 1.00 92.31 194 PRO A N 1
ATOM 1460 C CA . PRO A 1 194 ? 16.313 11.912 -16.974 1.00 92.31 194 PRO A CA 1
ATOM 1461 C C . PRO A 1 194 ? 16.350 10.416 -17.332 1.00 92.31 194 PRO A C 1
AT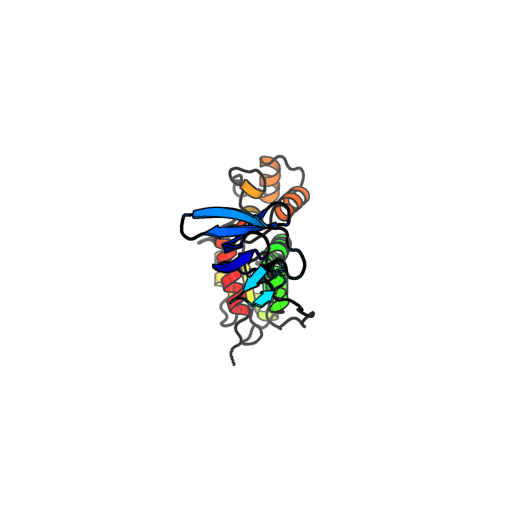OM 1463 O O . PRO A 1 194 ? 17.066 9.660 -16.667 1.00 92.31 194 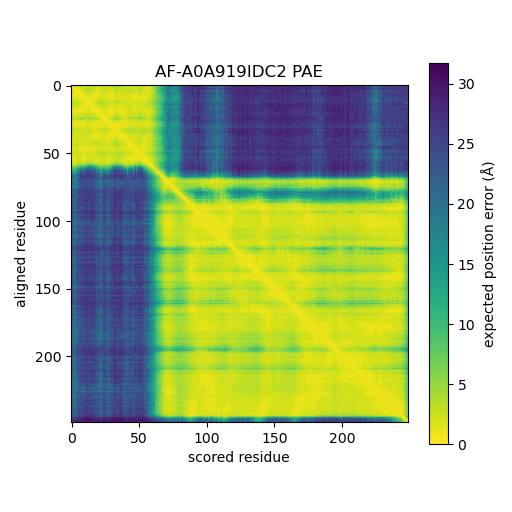PRO A O 1
ATOM 1466 N N . PRO A 1 195 ? 15.663 9.996 -18.412 1.00 89.25 195 PRO A N 1
ATOM 1467 C CA . PRO A 1 195 ? 15.734 8.625 -18.911 1.00 89.25 195 PRO A CA 1
ATOM 1468 C C . PRO A 1 195 ? 17.170 8.161 -19.194 1.00 89.25 195 PRO A C 1
ATOM 1470 O O . PRO A 1 195 ? 18.043 8.961 -19.535 1.00 89.25 195 PRO A O 1
ATOM 1473 N N . GLY A 1 196 ? 17.406 6.851 -19.077 1.00 90.00 196 GLY A N 1
ATOM 1474 C CA . GLY A 1 196 ? 18.719 6.236 -19.310 1.00 90.00 196 GLY A CA 1
ATOM 1475 C C . GLY A 1 196 ? 19.697 6.356 -18.137 1.00 90.00 196 GLY A C 1
ATOM 1476 O O . GLY A 1 196 ? 20.849 5.948 -18.261 1.00 90.00 196 GLY A O 1
ATOM 1477 N N . ARG A 1 197 ? 19.256 6.899 -16.996 1.00 92.56 197 ARG A N 1
ATOM 1478 C CA . ARG A 1 197 ? 20.020 6.910 -15.744 1.00 92.56 197 ARG A CA 1
ATOM 1479 C C . ARG A 1 197 ? 19.372 5.978 -14.720 1.00 92.56 197 ARG A C 1
ATOM 1481 O O . ARG A 1 197 ? 18.143 5.945 -14.661 1.00 92.56 197 ARG A O 1
ATOM 1488 N N . PRO A 1 198 ? 20.162 5.284 -13.882 1.00 95.25 198 PRO A N 1
ATOM 1489 C CA . PRO A 1 198 ? 19.628 4.560 -12.733 1.00 95.25 198 PRO A CA 1
ATOM 1490 C C . PRO A 1 198 ? 18.828 5.511 -11.828 1.00 95.25 198 PRO A C 1
ATOM 1492 O O . PRO A 1 198 ? 19.356 6.510 -11.325 1.00 95.25 198 PRO A O 1
ATOM 1495 N N . TRP A 1 199 ? 17.520 5.263 -11.711 1.00 96.44 199 TRP A N 1
ATOM 1496 C CA . TRP A 1 199 ? 16.588 6.227 -11.121 1.00 96.44 199 TRP A CA 1
ATOM 1497 C C . TRP A 1 199 ? 16.849 6.433 -9.624 1.00 96.44 199 TRP A C 1
ATOM 1499 O O . TRP A 1 199 ? 16.947 7.576 -9.176 1.00 96.44 199 TRP A O 1
ATOM 1509 N N . LYS A 1 200 ? 17.052 5.348 -8.860 1.00 96.81 200 LYS A N 1
ATOM 1510 C CA . LYS A 1 200 ? 17.304 5.391 -7.406 1.00 96.81 200 LYS A CA 1
ATOM 1511 C C . LYS A 1 200 ? 18.569 6.173 -7.069 1.00 96.81 200 LYS A C 1
ATOM 1513 O O . LYS A 1 200 ? 18.561 7.008 -6.165 1.00 96.81 200 LYS A O 1
ATOM 1518 N N . GLU A 1 201 ? 19.643 5.950 -7.813 1.00 97.69 201 GLU A N 1
ATOM 1519 C CA . GLU A 1 201 ? 20.916 6.651 -7.674 1.00 97.69 201 GLU A CA 1
ATOM 1520 C C . GLU A 1 201 ? 20.762 8.133 -8.022 1.00 97.69 201 GLU A C 1
ATOM 1522 O O . GLU A 1 201 ? 21.251 8.992 -7.288 1.00 97.69 201 GLU A O 1
ATOM 1527 N N . GLY A 1 202 ? 20.026 8.444 -9.095 1.00 97.75 202 GLY A N 1
ATOM 1528 C CA . GLY A 1 202 ? 19.708 9.818 -9.476 1.00 97.75 202 GLY A CA 1
ATOM 1529 C C . GLY A 1 202 ? 18.925 10.562 -8.390 1.00 97.75 202 GLY A C 1
ATOM 1530 O O . GLY A 1 202 ? 19.256 11.703 -8.063 1.00 97.75 202 GLY A O 1
ATOM 1531 N N . VAL A 1 203 ? 17.925 9.912 -7.787 1.00 98.06 203 VAL A N 1
ATOM 1532 C CA . VAL A 1 203 ? 17.168 10.465 -6.653 1.00 98.06 203 VAL A CA 1
ATOM 1533 C C . VAL A 1 203 ? 18.086 10.700 -5.459 1.00 98.06 203 VAL A C 1
ATOM 1535 O O . VAL A 1 203 ? 18.068 11.788 -4.886 1.00 98.06 203 VAL A O 1
ATOM 1538 N N . CYS A 1 204 ? 18.926 9.725 -5.104 1.00 98.06 204 CYS A N 1
ATOM 1539 C CA . CYS A 1 204 ? 19.876 9.860 -3.999 1.00 98.06 204 CYS A CA 1
ATOM 1540 C C . CYS A 1 204 ? 20.816 11.055 -4.207 1.00 98.06 204 CYS A C 1
ATOM 1542 O O . CYS A 1 204 ? 20.965 11.879 -3.304 1.00 98.06 204 CYS A O 1
ATOM 1544 N N . GLN A 1 205 ? 21.370 11.207 -5.413 1.00 97.56 205 GLN A N 1
ATOM 1545 C CA . GLN A 1 205 ? 22.228 12.335 -5.770 1.00 97.56 205 GLN A CA 1
ATOM 1546 C C . GLN A 1 205 ? 21.495 13.678 -5.649 1.00 97.56 205 GLN A C 1
ATOM 1548 O O . GLN A 1 205 ? 22.043 14.623 -5.086 1.00 97.56 205 GLN A O 1
ATOM 1553 N N . ALA A 1 206 ? 20.260 13.765 -6.150 1.00 97.00 206 ALA A N 1
ATOM 1554 C CA . ALA A 1 206 ? 19.472 14.994 -6.116 1.00 97.00 206 ALA A CA 1
ATOM 1555 C C . ALA A 1 206 ? 19.047 15.396 -4.693 1.00 97.00 206 ALA A C 1
ATOM 1557 O O . ALA A 1 206 ? 18.984 16.582 -4.381 1.00 97.00 206 ALA A O 1
ATOM 1558 N N . VAL A 1 207 ? 18.766 14.417 -3.828 1.00 96.94 207 VAL A N 1
ATOM 1559 C CA . VAL A 1 207 ? 18.363 14.642 -2.429 1.00 96.94 207 VAL A CA 1
ATOM 1560 C C . VAL A 1 207 ? 19.577 14.815 -1.501 1.00 96.94 207 VAL A C 1
ATOM 1562 O O . VAL A 1 207 ? 19.434 15.315 -0.387 1.00 96.94 207 VAL A O 1
ATOM 1565 N N . GLY A 1 208 ? 20.780 14.430 -1.939 1.00 96.75 208 GLY A N 1
ATOM 1566 C CA . GLY A 1 208 ? 21.995 14.465 -1.119 1.00 96.75 208 GLY A CA 1
ATOM 1567 C C . GLY A 1 208 ? 22.112 13.288 -0.143 1.00 96.75 208 GLY A C 1
ATOM 1568 O O . GLY A 1 208 ? 22.740 13.411 0.908 1.00 96.75 208 GLY A O 1
ATOM 1569 N N . VAL A 1 209 ? 21.504 12.144 -0.467 1.00 97.00 209 VAL A N 1
ATOM 1570 C CA . VAL A 1 209 ? 21.614 10.897 0.304 1.00 97.00 209 VAL A CA 1
ATOM 1571 C C . VAL A 1 209 ? 22.673 10.001 -0.332 1.00 97.00 209 VAL A C 1
ATOM 1573 O O . VAL A 1 209 ? 22.762 9.896 -1.549 1.00 97.00 209 VAL A O 1
ATOM 1576 N N . ARG A 1 210 ? 23.501 9.351 0.493 1.00 95.12 210 ARG A N 1
ATOM 1577 C CA . ARG A 1 210 ? 24.684 8.616 0.012 1.00 95.12 210 ARG A CA 1
ATOM 1578 C C . ARG A 1 210 ? 24.354 7.331 -0.738 1.00 95.12 210 ARG A C 1
ATOM 1580 O O . ARG A 1 210 ? 25.063 6.996 -1.679 1.00 95.12 210 ARG A O 1
ATOM 1587 N N . THR A 1 211 ? 23.347 6.584 -0.288 1.00 97.19 211 THR A N 1
ATOM 1588 C CA . THR A 1 211 ? 23.048 5.249 -0.822 1.00 97.19 211 THR A CA 1
ATOM 1589 C C . THR A 1 211 ? 21.546 5.029 -0.988 1.00 97.19 211 THR A C 1
ATOM 1591 O O . THR A 1 211 ? 20.763 5.562 -0.190 1.00 97.19 211 THR A O 1
ATOM 1594 N N . PRO A 1 212 ? 21.126 4.195 -1.959 1.00 97.56 212 PRO A N 1
ATOM 1595 C CA . PRO A 1 212 ? 19.728 3.811 -2.093 1.00 97.56 212 PRO A CA 1
ATOM 1596 C C . PRO A 1 212 ? 19.136 3.171 -0.836 1.00 97.56 212 PRO A C 1
ATOM 1598 O O . PRO A 1 212 ? 17.979 3.406 -0.503 1.00 97.56 212 PRO A O 1
ATOM 1601 N N . GLN A 1 213 ? 19.938 2.409 -0.095 1.00 97.81 213 GLN A N 1
ATOM 1602 C CA . GLN A 1 213 ? 19.523 1.764 1.147 1.00 97.81 213 GLN A CA 1
ATOM 1603 C C . GLN A 1 213 ? 19.236 2.793 2.248 1.00 97.81 213 GLN A C 1
ATOM 1605 O O . GLN A 1 213 ? 18.253 2.653 2.975 1.00 97.81 213 GLN A O 1
ATOM 1610 N N . ASP A 1 214 ? 20.057 3.840 2.371 1.00 97.94 214 ASP A N 1
ATOM 1611 C CA . ASP A 1 214 ? 19.813 4.926 3.329 1.00 97.94 214 ASP A CA 1
ATOM 1612 C C . ASP A 1 214 ? 18.545 5.708 2.966 1.00 97.94 214 ASP A C 1
ATOM 1614 O O . ASP A 1 214 ? 17.738 6.022 3.846 1.00 97.94 214 ASP A O 1
ATOM 1618 N N . MET A 1 215 ? 18.336 5.973 1.671 1.00 98.12 215 MET A N 1
ATOM 1619 C CA . MET A 1 215 ? 17.127 6.644 1.194 1.00 98.12 215 MET A CA 1
ATOM 1620 C C . MET A 1 215 ? 15.887 5.790 1.460 1.00 98.12 215 MET A C 1
ATOM 1622 O O . MET A 1 215 ? 14.902 6.295 1.997 1.00 98.12 215 MET A O 1
ATOM 1626 N N . TRP A 1 216 ? 15.953 4.486 1.185 1.00 98.31 216 TRP A N 1
ATOM 1627 C CA . TRP A 1 216 ? 14.849 3.573 1.457 1.00 98.31 216 TRP A CA 1
ATOM 1628 C C . TRP A 1 216 ? 14.488 3.513 2.942 1.00 98.31 216 TRP A C 1
ATOM 1630 O O . TRP A 1 216 ? 13.316 3.641 3.291 1.00 98.31 216 TRP A O 1
ATOM 1640 N N . ARG A 1 217 ? 15.478 3.402 3.840 1.00 98.25 217 ARG A N 1
ATOM 1641 C CA . ARG A 1 217 ? 15.218 3.439 5.291 1.00 98.25 217 ARG A CA 1
ATOM 1642 C C . ARG A 1 217 ? 14.528 4.738 5.707 1.00 98.25 217 ARG A C 1
ATOM 1644 O O . ARG A 1 217 ? 13.608 4.690 6.518 1.00 98.25 217 ARG A O 1
ATOM 1651 N N . LYS A 1 218 ? 14.943 5.880 5.144 1.00 97.88 218 LYS A N 1
ATOM 1652 C CA . LYS A 1 218 ? 14.312 7.186 5.397 1.00 97.88 218 LYS A CA 1
ATOM 1653 C C . LYS A 1 218 ? 12.856 7.215 4.920 1.00 97.88 218 LYS A C 1
ATOM 1655 O O . LYS A 1 218 ? 12.000 7.685 5.663 1.00 97.88 218 LYS A O 1
ATOM 1660 N N . ILE A 1 219 ? 12.586 6.715 3.713 1.00 98.50 219 ILE A N 1
ATOM 1661 C CA . ILE A 1 219 ? 11.235 6.630 3.139 1.00 98.50 219 ILE A CA 1
ATOM 1662 C C . ILE A 1 219 ? 10.350 5.730 4.002 1.00 98.50 219 ILE A C 1
ATOM 1664 O O . ILE A 1 219 ? 9.316 6.163 4.495 1.00 98.50 219 ILE A O 1
ATOM 1668 N N . LEU A 1 220 ? 10.772 4.492 4.250 1.00 98.31 220 LEU A N 1
ATOM 1669 C CA . LEU A 1 220 ? 9.959 3.534 4.991 1.00 98.31 220 LEU A CA 1
ATOM 1670 C C . LEU A 1 220 ? 9.699 3.996 6.435 1.00 98.31 220 LEU A C 1
ATOM 1672 O O . LEU A 1 220 ? 8.633 3.732 6.986 1.00 98.31 220 LEU A O 1
ATOM 1676 N N . ALA A 1 221 ? 10.640 4.702 7.068 1.00 98.19 221 ALA A N 1
ATOM 1677 C CA . ALA A 1 221 ? 10.454 5.244 8.414 1.00 98.19 221 ALA A CA 1
ATOM 1678 C C . ALA A 1 221 ? 9.407 6.372 8.496 1.00 98.19 221 ALA A C 1
ATOM 1680 O O . ALA A 1 221 ? 8.841 6.567 9.569 1.00 98.19 221 ALA A O 1
ATOM 1681 N N . SER A 1 222 ? 9.127 7.094 7.403 1.00 98.06 222 SER A N 1
ATOM 1682 C CA . SER A 1 222 ? 8.169 8.213 7.396 1.00 98.06 222 SER A CA 1
ATOM 1683 C C . SER A 1 222 ? 6.723 7.815 7.076 1.00 98.06 222 SER A C 1
ATOM 1685 O O . SER A 1 222 ? 5.802 8.636 7.194 1.00 98.06 222 SER A O 1
ATOM 1687 N N . VAL A 1 223 ? 6.513 6.560 6.676 1.00 98.50 223 VAL A N 1
ATOM 1688 C CA . VAL A 1 223 ? 5.202 6.002 6.339 1.00 98.50 223 VAL A CA 1
ATOM 1689 C C . VAL A 1 223 ? 4.589 5.332 7.567 1.00 98.50 223 VAL A C 1
ATOM 1691 O O . VAL A 1 223 ? 5.143 4.381 8.134 1.00 98.50 223 VAL A O 1
ATOM 1694 N N . HIS A 1 224 ? 3.417 5.825 7.955 1.00 96.62 224 HIS A N 1
ATOM 1695 C CA . HIS A 1 224 ? 2.638 5.347 9.096 1.00 96.62 224 HIS A CA 1
ATOM 1696 C C . HIS A 1 224 ? 1.217 4.934 8.709 1.00 96.62 224 HIS A C 1
ATOM 1698 O O . HIS A 1 224 ? 0.597 4.168 9.438 1.00 96.62 224 HIS A O 1
ATOM 1704 N N . SER A 1 225 ? 0.685 5.446 7.596 1.00 97.25 225 SER A N 1
ATOM 1705 C CA . SER A 1 225 ? -0.653 5.098 7.117 1.00 97.25 225 SER A CA 1
ATOM 1706 C C . SER A 1 225 ? -0.805 5.295 5.611 1.00 97.25 225 SER A C 1
ATOM 1708 O O . SER A 1 225 ? 0.017 5.962 4.982 1.00 97.25 225 SER A O 1
ATOM 1710 N N . TYR A 1 226 ? -1.916 4.812 5.052 1.00 97.50 226 TYR A N 1
ATOM 1711 C CA . TYR A 1 226 ? -2.303 5.027 3.654 1.00 97.50 226 TYR A CA 1
ATOM 1712 C C . TYR A 1 226 ? -2.308 6.513 3.255 1.00 97.50 226 TYR A C 1
ATOM 1714 O O . TYR A 1 226 ? -2.109 6.857 2.097 1.00 97.50 226 TYR A O 1
ATOM 1722 N N . LYS A 1 227 ? -2.489 7.431 4.214 1.00 98.00 227 LYS A N 1
ATOM 1723 C CA . LYS A 1 227 ? -2.495 8.881 3.960 1.00 98.00 227 LYS A CA 1
ATOM 1724 C C . LYS A 1 227 ? -1.133 9.427 3.538 1.00 98.00 227 LYS A C 1
ATOM 1726 O O . LYS A 1 227 ? -1.072 10.554 3.042 1.00 98.00 227 LYS A O 1
ATOM 1731 N N . ASP A 1 228 ? -0.072 8.654 3.740 1.00 98.62 228 ASP A N 1
ATOM 1732 C CA . ASP A 1 228 ? 1.311 9.035 3.464 1.00 98.62 228 ASP A CA 1
ATOM 1733 C C . ASP A 1 228 ? 1.760 8.650 2.050 1.00 98.62 228 ASP A C 1
ATOM 1735 O O . ASP A 1 228 ? 2.848 9.039 1.627 1.00 98.62 228 ASP A O 1
ATOM 1739 N N . VAL A 1 229 ? 0.919 7.921 1.314 1.00 98.62 229 VAL A N 1
ATOM 1740 C CA . VAL A 1 229 ? 1.153 7.529 -0.075 1.00 98.62 229 VAL A CA 1
ATOM 1741 C C . VAL A 1 229 ? 0.155 8.194 -1.014 1.00 98.62 229 VAL A C 1
ATOM 1743 O O . VAL A 1 229 ? -0.860 8.767 -0.606 1.00 98.62 229 VAL A O 1
ATOM 1746 N N . GLU A 1 230 ? 0.484 8.163 -2.293 1.00 98.38 230 GLU A N 1
ATOM 1747 C CA . GLU A 1 230 ? -0.310 8.751 -3.351 1.00 98.38 230 GLU A CA 1
ATOM 1748 C C . GLU A 1 230 ? -1.514 7.881 -3.729 1.00 98.38 230 GLU A C 1
ATOM 1750 O O . GLU A 1 230 ? -1.480 6.649 -3.696 1.00 98.38 230 GLU A O 1
ATOM 1755 N N . THR A 1 231 ? -2.587 8.546 -4.160 1.00 98.12 231 THR A N 1
ATOM 1756 C CA . THR A 1 231 ? -3.880 7.904 -4.469 1.00 98.12 231 THR A CA 1
ATOM 1757 C C . THR A 1 231 ? -3.794 6.766 -5.500 1.00 98.12 231 THR A C 1
ATOM 1759 O O . THR A 1 231 ? -4.465 5.755 -5.298 1.00 98.12 231 THR A O 1
ATOM 1762 N N . PRO A 1 232 ? -2.980 6.847 -6.576 1.00 98.12 232 PRO A N 1
ATOM 1763 C CA . PRO A 1 232 ? -2.860 5.745 -7.532 1.00 98.12 232 PRO A CA 1
ATOM 1764 C C . PRO A 1 232 ? -2.387 4.419 -6.919 1.00 98.12 232 PRO A C 1
ATOM 1766 O O . PRO A 1 232 ? -2.876 3.366 -7.331 1.00 98.12 232 PRO A O 1
ATOM 1769 N N . LEU A 1 233 ? -1.481 4.455 -5.931 1.00 98.25 233 LEU A N 1
ATOM 1770 C CA . LEU A 1 233 ? -1.036 3.244 -5.233 1.00 98.25 233 LEU A CA 1
ATOM 1771 C C . LEU A 1 233 ? -2.161 2.686 -4.356 1.00 98.25 233 LEU A C 1
ATOM 1773 O O . LEU A 1 233 ? -2.424 1.488 -4.408 1.00 98.25 233 LEU A O 1
ATOM 1777 N N . ILE A 1 234 ? -2.861 3.555 -3.617 1.00 98.12 234 ILE A N 1
ATOM 1778 C CA . ILE A 1 234 ? -3.998 3.161 -2.770 1.00 98.12 234 ILE A CA 1
ATOM 1779 C C . ILE A 1 234 ? -5.052 2.446 -3.618 1.00 98.12 234 ILE A C 1
ATOM 1781 O O . ILE A 1 234 ? -5.367 1.292 -3.364 1.00 98.12 234 ILE A O 1
ATOM 1785 N N . ASN A 1 235 ? -5.528 3.086 -4.688 1.00 98.19 235 ASN A N 1
ATOM 1786 C CA . ASN A 1 235 ? -6.562 2.520 -5.557 1.00 98.19 235 ASN A CA 1
ATOM 1787 C C . ASN A 1 235 ? -6.153 1.178 -6.178 1.00 98.19 235 ASN A C 1
ATOM 1789 O O . ASN A 1 235 ? -7.003 0.321 -6.412 1.00 98.19 235 ASN A O 1
ATOM 1793 N N . SER A 1 236 ? -4.868 1.011 -6.491 1.00 98.12 236 SER A N 1
ATOM 1794 C CA . SER A 1 236 ? -4.345 -0.245 -7.026 1.00 98.12 236 SER A CA 1
ATOM 1795 C C . SER A 1 236 ? -4.386 -1.339 -5.965 1.00 98.12 236 SER A C 1
ATOM 1797 O O . SER A 1 236 ? -4.952 -2.399 -6.216 1.00 98.12 236 SER A O 1
ATOM 1799 N N . MET A 1 237 ? -3.883 -1.055 -4.762 1.00 98.19 237 MET A N 1
ATOM 1800 C CA . MET A 1 237 ? -3.889 -2.004 -3.650 1.00 98.19 237 MET A CA 1
ATOM 1801 C C . MET A 1 237 ? -5.294 -2.420 -3.224 1.00 98.19 237 MET A C 1
ATOM 1803 O O . MET A 1 237 ? -5.530 -3.616 -3.097 1.00 98.19 237 MET A O 1
ATOM 1807 N N . GLU A 1 238 ? -6.237 -1.484 -3.081 1.00 96.88 238 GLU A N 1
ATOM 1808 C CA . GLU A 1 238 ? -7.622 -1.820 -2.713 1.00 96.88 238 GLU A CA 1
ATOM 1809 C C . GLU A 1 238 ? -8.251 -2.779 -3.736 1.00 96.88 238 GLU A C 1
ATOM 1811 O O . GLU A 1 238 ? -8.779 -3.825 -3.373 1.00 96.88 238 GLU A O 1
ATOM 1816 N N . ARG A 1 239 ? -8.083 -2.505 -5.038 1.00 98.06 239 ARG A N 1
ATOM 1817 C CA . ARG A 1 239 ? -8.587 -3.390 -6.104 1.00 98.06 239 ARG A CA 1
ATOM 1818 C C . ARG A 1 239 ? -7.944 -4.776 -6.078 1.00 98.06 239 ARG A C 1
ATOM 1820 O O . ARG A 1 239 ? -8.613 -5.761 -6.385 1.00 98.06 239 ARG A O 1
ATOM 1827 N N . LEU A 1 240 ? -6.647 -4.854 -5.776 1.00 97.94 240 LEU A N 1
ATOM 1828 C CA . LEU A 1 240 ? -5.941 -6.129 -5.656 1.00 97.94 240 LEU A CA 1
ATOM 1829 C C . LEU A 1 240 ? -6.441 -6.924 -4.455 1.00 97.94 240 LEU A C 1
ATOM 1831 O O . LEU A 1 240 ? -6.694 -8.117 -4.606 1.00 97.94 240 LEU A O 1
ATOM 1835 N N . ILE A 1 241 ? -6.594 -6.270 -3.301 1.00 95.94 241 ILE A N 1
ATOM 1836 C CA . ILE A 1 241 ? -7.113 -6.876 -2.074 1.00 95.94 241 ILE A CA 1
ATOM 1837 C C . ILE A 1 241 ? -8.515 -7.414 -2.328 1.00 95.94 241 ILE A C 1
ATOM 1839 O O . ILE A 1 241 ? -8.734 -8.603 -2.104 1.00 95.94 241 ILE A O 1
ATOM 1843 N N . ASP A 1 242 ? -9.416 -6.600 -2.881 1.00 95.50 242 ASP A N 1
ATOM 1844 C CA . ASP A 1 242 ? -10.764 -7.032 -3.251 1.00 95.50 242 ASP A CA 1
ATOM 1845 C C . ASP A 1 242 ? -10.704 -8.299 -4.114 1.00 95.50 242 ASP A C 1
ATOM 1847 O O . ASP A 1 242 ? -11.254 -9.332 -3.740 1.00 95.50 242 ASP A O 1
ATOM 1851 N N . HIS A 1 243 ? -9.945 -8.279 -5.217 1.00 96.44 243 HIS A N 1
ATOM 1852 C CA . HIS A 1 243 ? -9.834 -9.419 -6.137 1.00 96.44 243 HIS A CA 1
ATOM 1853 C C . HIS A 1 243 ? -9.350 -10.713 -5.476 1.00 96.44 243 HIS A C 1
ATOM 1855 O O . HIS A 1 243 ? -9.878 -11.782 -5.776 1.00 96.44 243 HIS A O 1
ATOM 1861 N N . VAL A 1 244 ? -8.342 -10.654 -4.602 1.00 95.75 244 VAL A N 1
ATOM 1862 C CA . VAL A 1 244 ? -7.746 -11.866 -4.004 1.00 95.75 244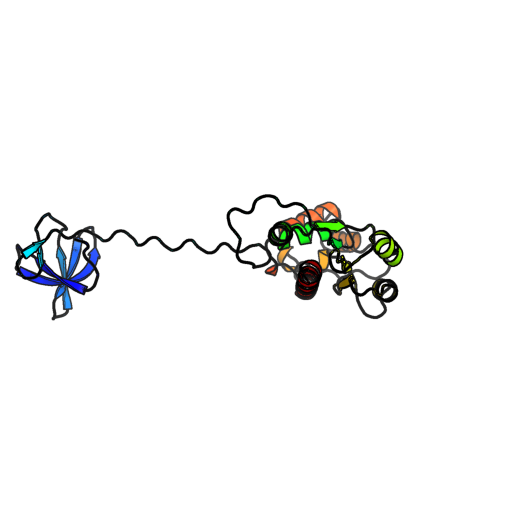 VAL A CA 1
ATOM 1863 C C . VAL A 1 244 ? -8.492 -12.369 -2.768 1.00 95.75 244 VAL A C 1
ATOM 1865 O O . VAL A 1 244 ? -8.228 -13.492 -2.323 1.00 95.75 244 VAL A O 1
ATOM 1868 N N . THR A 1 245 ? -9.400 -11.556 -2.224 1.00 91.44 245 THR A N 1
ATOM 1869 C CA . THR A 1 245 ? -10.192 -11.865 -1.025 1.00 91.44 245 THR A CA 1
ATOM 1870 C C . THR A 1 245 ? -11.631 -12.257 -1.327 1.00 91.44 245 THR A C 1
ATOM 1872 O O . THR A 1 245 ? -12.239 -12.893 -0.465 1.00 91.44 245 THR A O 1
ATOM 1875 N N . VAL A 1 246 ? -12.156 -11.972 -2.531 1.00 80.25 246 VAL A N 1
ATOM 1876 C CA . VAL A 1 246 ? -13.486 -12.451 -2.941 1.00 80.25 246 VAL A CA 1
ATOM 1877 C C . VAL A 1 246 ? -13.571 -13.966 -2.758 1.00 80.25 246 VAL A C 1
ATOM 1879 O O . VAL A 1 246 ? -12.805 -14.733 -3.346 1.00 80.25 246 VAL A O 1
ATOM 1882 N N . VAL A 1 247 ? -14.534 -14.392 -1.945 1.00 59.50 247 VAL A N 1
ATOM 1883 C CA . VAL A 1 247 ? -14.937 -15.790 -1.820 1.00 59.50 247 VAL A CA 1
ATOM 1884 C C . VAL A 1 247 ? -16.120 -15.980 -2.763 1.00 59.50 247 VAL A C 1
ATOM 1886 O O . VAL A 1 247 ? -17.197 -15.449 -2.511 1.00 59.50 247 VAL A O 1
ATOM 1889 N N . GLU A 1 248 ? -15.908 -16.664 -3.884 1.00 54.53 248 GLU A N 1
ATOM 1890 C CA . GLU A 1 248 ? -17.025 -17.199 -4.669 1.00 54.53 248 GLU A CA 1
ATOM 1891 C C . GLU A 1 248 ? -17.470 -18.515 -4.011 1.00 54.53 248 GLU A C 1
ATOM 1893 O O . GLU A 1 248 ? -16.640 -19.410 -3.812 1.00 54.53 248 GLU A O 1
ATOM 1898 N N . ASP A 1 249 ? -18.750 -18.574 -3.623 1.00 40.91 249 ASP A N 1
ATOM 1899 C CA . ASP A 1 249 ? -19.440 -19.756 -3.076 1.00 40.91 249 ASP A CA 1
ATOM 1900 C C . ASP A 1 249 ? -19.552 -20.903 -4.099 1.00 40.91 249 ASP A C 1
ATOM 1902 O O . ASP A 1 249 ? -19.836 -20.627 -5.291 1.00 40.91 249 ASP A O 1
#

Radius of gyration: 31.04 Å; Cα contacts (8 Å, |Δi|>4): 427; chains: 1; bounding box: 64×53×82 Å

Sequence (249 aa):
MDAEPDLVVEDADSGFCGAVVGFELGAVVLEDRFGKRRNFPLAPAAFLLDGQPVTLRKPAPSATPPQRRITASGSIAVAGVTAQVAKASRIWVEGIHDAALVERIWGDDLRIEGVVVEPLDGIDDLASAVREFGPGPRRRLGVLVDHLVPGSKESRIVASVTHPDVLITGHPYVDVWQAVKPERVGLSKWPVIPPGRPWKEGVCQAVGVRTPQDMWRKILASVHSYKDVETPLINSMERLIDHVTVVED

Mean predicted aligned error: 11.6 Å

Foldseek 3Di:
DELDFQQWKAFPPPRDIFTFPDADPQFTWGQDPVRDIDTHHQDAQRIDDVHGGDRYDHDDPDPDPPDQDAAQAGHGQDPPDDQDAAFLAEEEEAADLVQLLCCQACVRVCRSLSYYYDYDPGCQPVQVVCVVSPFDPRRAYEYEYELCDPPDPRVVSVVVDDDPRYHYAYDNHNDCLQQFDQVLLPDPHQDDDDPPDDRLVSSCVVVVHDDSVRSSVSSSVSRNHPVRGDPRVSVSVVVRCCSRRDDDD

Nearest PDB structures (foldseek):
  5y4o-assembly1_A  TM=7.257E-01  e=3.627E-01  Escherichia coli O157:H7
  6urt-assembly1_G  TM=7.354E-01  e=3.864E-01  Escherichia coli K-12
  6cc2-assembly1_A  TM=3.491E-01  e=1.254E-02  Entamoeba histolytica
  3c3j-assembly2_C  TM=3.483E-01  e=1.491E-01  Escherichia coli K-12
  3iv9-assembly1_A  TM=3.040E-01  e=5.558E+00  Escherichia coli